Protein AF-A0A660YYW4-F1 (afdb_monomer_lite)

pLDDT: mean 94.11, std 7.35, range [49.56, 98.88]

Secondary structure (DSSP, 8-state):
--S--S----TTS-EEE---SSS--HHHHHHHHTTSSPEEEEEEEEHHHHHHHT--HHHHHHHHHHHHHHTT--S--EEEEEEE-SHHHHHHHHHTT--EEEE--GGG--GGGGGS-HHHHHHHHHHHHHHH-SSSS-HHHHHTT-EE--SSS--EE---HHHHHHHHHHHHHHHHHHHHHHHHHHHHHTTS--EEEE---S-SSPPPHHHHHHHHHHHH-

Radius of gyration: 20.19 Å; chains: 1; bounding box: 45×39×62 Å

Structure (mmCIF, N/CA/C/O backbone):
data_AF-A0A660YYW4-F1
#
_entry.id   AF-A0A660YYW4-F1
#
loop_
_atom_site.group_PDB
_atom_site.id
_atom_site.type_symbol
_atom_site.label_atom_id
_atom_site.label_alt_id
_atom_site.label_comp_id
_atom_site.label_asym_id
_atom_site.label_entity_id
_atom_site.label_seq_id
_atom_site.pdbx_PDB_ins_code
_atom_site.Cartn_x
_atom_site.Cartn_y
_atom_site.Cartn_z
_atom_site.occupancy
_atom_site.B_iso_or_equiv
_atom_site.auth_seq_id
_atom_site.auth_comp_id
_atom_site.auth_asym_id
_atom_site.auth_atom_id
_atom_site.pdbx_PDB_model_num
ATOM 1 N N . MET A 1 1 ? 11.135 -4.306 -32.399 1.00 49.56 1 MET A N 1
ATOM 2 C CA . MET A 1 1 ? 10.868 -3.221 -31.435 1.00 49.56 1 MET A CA 1
ATOM 3 C C . MET A 1 1 ? 10.093 -3.824 -30.287 1.00 49.56 1 MET A C 1
ATOM 5 O O . MET A 1 1 ? 9.059 -4.439 -30.532 1.00 49.56 1 MET A O 1
ATOM 9 N N . THR A 1 2 ? 10.636 -3.740 -29.081 1.00 53.31 2 THR A N 1
ATOM 10 C CA . THR A 1 2 ? 10.041 -4.267 -27.850 1.00 53.31 2 THR A CA 1
ATOM 11 C C . THR A 1 2 ? 8.753 -3.488 -27.573 1.00 53.31 2 THR A C 1
ATOM 13 O O . THR A 1 2 ? 8.788 -2.277 -27.402 1.00 53.31 2 THR A O 1
ATOM 16 N N . GLN A 1 3 ? 7.591 -4.149 -27.592 1.00 63.75 3 GLN A N 1
ATOM 17 C CA . GLN A 1 3 ? 6.286 -3.479 -27.422 1.00 63.75 3 GLN A CA 1
ATOM 18 C C . GLN A 1 3 ? 5.962 -3.128 -25.956 1.00 63.75 3 GLN A C 1
ATOM 20 O O . GLN A 1 3 ? 4.892 -2.602 -25.673 1.00 63.75 3 GLN A O 1
ATOM 25 N N . ASN A 1 4 ? 6.877 -3.408 -25.026 1.00 84.00 4 ASN A N 1
ATOM 26 C CA . ASN A 1 4 ? 6.599 -3.501 -23.595 1.00 84.00 4 ASN A CA 1
ATOM 27 C C . ASN A 1 4 ? 7.394 -2.485 -22.750 1.00 84.00 4 ASN A C 1
ATOM 29 O O . ASN A 1 4 ? 7.767 -2.757 -21.617 1.00 84.00 4 ASN A O 1
ATOM 33 N N . LEU A 1 5 ? 7.685 -1.309 -23.314 1.00 93.00 5 LEU A N 1
ATOM 34 C CA . LEU A 1 5 ? 8.487 -0.259 -22.663 1.00 93.00 5 LEU A CA 1
ATOM 35 C C . LEU A 1 5 ? 7.724 0.544 -21.598 1.00 93.00 5 LEU A C 1
ATOM 37 O O . LEU A 1 5 ? 8.279 1.468 -21.021 1.00 93.00 5 LEU A O 1
ATOM 41 N N . LYS A 1 6 ? 6.445 0.246 -21.358 1.00 95.81 6 LYS A N 1
ATOM 42 C CA . LYS A 1 6 ? 5.645 0.912 -20.327 1.00 95.81 6 LYS A CA 1
ATOM 43 C C . LYS A 1 6 ? 5.285 -0.093 -19.239 1.00 95.81 6 LYS A C 1
ATOM 45 O O . LYS A 1 6 ? 4.927 -1.216 -19.600 1.00 95.81 6 LYS A O 1
ATOM 50 N N . PRO A 1 7 ? 5.327 0.304 -17.958 1.00 97.56 7 PRO A N 1
ATOM 51 C CA . PRO A 1 7 ? 4.811 -0.539 -16.895 1.00 97.56 7 PRO A CA 1
ATOM 52 C C . PRO A 1 7 ? 3.296 -0.712 -17.046 1.00 97.56 7 PRO A C 1
ATOM 54 O O . PRO A 1 7 ? 2.608 0.079 -17.702 1.00 97.56 7 PRO A O 1
ATOM 57 N N . SER A 1 8 ? 2.774 -1.758 -16.423 1.00 97.19 8 SER A N 1
ATOM 58 C CA . SER A 1 8 ? 1.358 -2.106 -16.421 1.00 97.19 8 SER A CA 1
ATOM 59 C C . SER A 1 8 ? 0.947 -2.660 -15.064 1.00 97.19 8 SER A C 1
ATOM 61 O O . SER A 1 8 ? 1.763 -3.285 -14.391 1.00 97.19 8 SER A O 1
ATOM 63 N N . VAL A 1 9 ? -0.338 -2.534 -14.734 1.00 98.12 9 VAL A N 1
ATOM 64 C CA . VAL A 1 9 ? -0.946 -3.283 -13.627 1.00 98.12 9 VAL A CA 1
ATOM 65 C C . VAL A 1 9 ? -0.768 -4.790 -13.839 1.00 98.12 9 VAL A C 1
ATOM 67 O O . VAL A 1 9 ? -0.924 -5.296 -14.959 1.00 98.12 9 VAL A O 1
ATOM 70 N N . LEU A 1 10 ? -0.417 -5.519 -12.782 1.00 97.69 10 LEU A N 1
ATOM 71 C CA . LEU A 1 10 ? -0.075 -6.944 -12.861 1.00 97.69 10 LEU A CA 1
ATOM 72 C C . LEU A 1 10 ? -1.240 -7.869 -12.467 1.00 97.69 10 LEU A C 1
ATOM 74 O O . LEU A 1 10 ? -1.250 -9.053 -12.824 1.00 97.69 10 LEU A O 1
ATOM 78 N N . GLY A 1 11 ? -2.255 -7.321 -11.810 1.00 96.56 11 GLY A N 1
ATOM 79 C CA . GLY A 1 11 ? -3.384 -7.997 -11.196 1.00 96.56 11 GLY A CA 1
ATOM 80 C C . GLY A 1 11 ? -2.951 -8.919 -10.059 1.00 96.56 11 GLY A C 1
ATOM 81 O O . GLY A 1 11 ? -1.921 -8.745 -9.423 1.00 96.56 11 GLY A O 1
ATOM 82 N N . LEU A 1 12 ? -3.708 -9.997 -9.858 1.00 95.81 12 LEU A N 1
ATOM 83 C CA . LEU A 1 12 ? -3.422 -11.022 -8.842 1.00 95.81 12 LEU A CA 1
ATOM 84 C C . LEU A 1 12 ? -2.309 -12.007 -9.253 1.00 95.81 12 LEU A C 1
ATOM 86 O O . LEU A 1 12 ? -2.220 -13.120 -8.726 1.00 95.81 12 LEU A O 1
ATOM 90 N N . LYS A 1 13 ? -1.494 -11.656 -10.254 1.00 97.00 13 LYS A N 1
ATOM 91 C CA . LYS A 1 13 ? -0.354 -12.481 -10.659 1.00 97.00 13 LYS A CA 1
ATOM 92 C C . LYS A 1 13 ? 0.734 -12.364 -9.600 1.00 97.00 13 LYS A C 1
ATOM 94 O O . LYS A 1 13 ? 0.904 -11.320 -8.986 1.00 97.00 13 LYS A O 1
ATOM 99 N N . ARG A 1 14 ? 1.502 -13.437 -9.413 1.00 97.38 14 ARG A N 1
ATOM 100 C CA . ARG A 1 14 ? 2.643 -13.424 -8.492 1.00 97.38 14 ARG A CA 1
ATOM 101 C C . ARG A 1 14 ? 3.645 -12.385 -8.979 1.00 97.38 14 ARG A C 1
ATOM 103 O O . ARG A 1 14 ? 4.152 -12.513 -10.092 1.00 97.38 14 ARG A O 1
ATOM 110 N N . SER A 1 15 ? 3.918 -11.384 -8.160 1.00 97.38 15 SER A N 1
ATOM 111 C CA . SER A 1 15 ? 4.878 -10.326 -8.446 1.00 97.38 15 SER A CA 1
ATOM 112 C C . SER A 1 15 ? 5.976 -10.296 -7.386 1.00 97.38 15 SER A C 1
ATOM 114 O O . SER A 1 15 ? 5.852 -10.910 -6.323 1.00 97.38 15 SER A O 1
ATOM 116 N N . PHE A 1 16 ? 7.083 -9.634 -7.707 1.00 98.00 16 PHE A N 1
ATOM 117 C CA . PHE A 1 16 ? 8.143 -9.335 -6.753 1.00 98.00 16 PHE A CA 1
ATOM 118 C C . PHE A 1 16 ? 8.673 -7.916 -6.985 1.00 98.00 16 PHE A C 1
ATOM 120 O O . PHE A 1 16 ? 8.907 -7.517 -8.131 1.00 98.00 16 PHE A O 1
ATOM 127 N N . GLY A 1 17 ? 8.852 -7.182 -5.887 1.00 98.12 17 GLY A N 1
ATOM 128 C CA . GLY A 1 17 ? 9.398 -5.829 -5.845 1.00 98.12 17 GLY A CA 1
ATOM 129 C C . GLY A 1 17 ? 10.914 -5.792 -6.008 1.00 98.12 17 GLY A C 1
ATOM 130 O O . GLY A 1 17 ? 11.642 -6.299 -5.157 1.00 98.12 17 GLY A O 1
ATOM 131 N N . PHE A 1 18 ? 11.411 -5.204 -7.096 1.00 98.06 18 PHE A N 1
ATOM 132 C CA . PHE A 1 18 ? 12.837 -5.168 -7.440 1.00 98.06 18 PHE A CA 1
ATOM 133 C C . PHE A 1 18 ? 13.431 -3.767 -7.289 1.00 98.06 18 PHE A C 1
ATOM 135 O O . PHE A 1 18 ? 13.984 -3.206 -8.237 1.00 98.06 18 PHE A O 1
ATOM 142 N N . GLY A 1 19 ? 13.331 -3.211 -6.079 1.00 97.94 19 GLY A N 1
ATOM 143 C CA . GLY A 1 19 ? 13.858 -1.887 -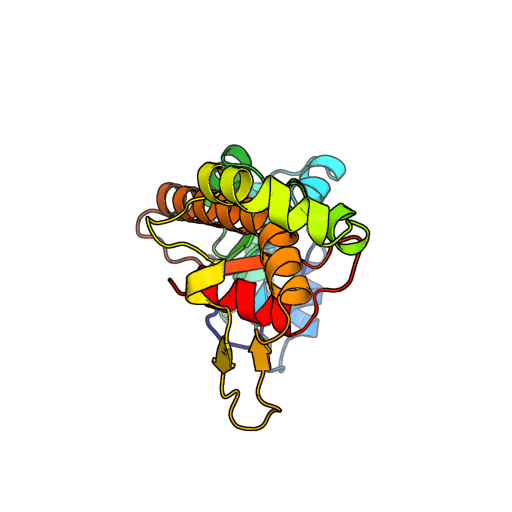5.764 1.00 97.94 19 GLY A CA 1
ATOM 144 C C . GLY A 1 19 ? 15.338 -1.725 -6.129 1.00 97.94 19 GLY A C 1
ATOM 145 O O . GLY A 1 19 ? 16.202 -2.463 -5.655 1.00 97.94 19 GLY A O 1
ATOM 146 N N . ASP A 1 20 ? 15.640 -0.730 -6.964 1.00 98.25 20 ASP A N 1
ATOM 147 C CA . ASP A 1 20 ? 16.988 -0.455 -7.465 1.00 98.25 20 ASP A CA 1
ATOM 148 C C . ASP A 1 20 ? 17.379 0.998 -7.181 1.00 98.25 20 ASP A C 1
ATOM 150 O O . ASP A 1 20 ? 17.078 1.920 -7.942 1.00 98.25 20 ASP A O 1
ATOM 154 N N . ARG A 1 21 ? 18.093 1.196 -6.068 1.00 98.31 21 ARG A N 1
ATOM 155 C CA . ARG A 1 21 ? 18.599 2.508 -5.626 1.00 98.31 21 ARG A CA 1
ATOM 156 C C . ARG A 1 21 ? 19.726 3.060 -6.502 1.00 98.31 21 ARG A C 1
ATOM 158 O O . ARG A 1 21 ? 20.082 4.225 -6.344 1.00 98.31 21 ARG A O 1
ATOM 165 N N . LEU A 1 22 ? 20.318 2.225 -7.357 1.00 97.56 22 LEU A N 1
ATOM 166 C CA . LEU A 1 22 ? 21.509 2.549 -8.143 1.00 97.56 22 LEU A CA 1
ATOM 167 C C . LEU A 1 22 ? 21.189 2.756 -9.628 1.00 97.56 22 LEU A C 1
ATOM 169 O O . LEU A 1 22 ? 21.941 3.442 -10.312 1.00 97.56 22 LEU A O 1
ATOM 173 N N . GLY A 1 23 ? 20.094 2.170 -10.120 1.00 97.38 23 GLY A N 1
ATOM 174 C CA . GLY A 1 23 ? 19.726 2.158 -11.537 1.00 97.38 23 GLY A CA 1
ATOM 175 C C . GLY A 1 23 ? 20.585 1.214 -12.386 1.00 97.38 23 GLY A C 1
ATOM 176 O O . GLY A 1 23 ? 20.702 1.417 -13.589 1.00 97.38 23 GLY A O 1
ATOM 177 N N . LEU A 1 24 ? 21.228 0.218 -11.765 1.00 97.62 24 LEU A N 1
ATOM 178 C CA . LEU A 1 24 ? 22.185 -0.694 -12.411 1.00 97.62 24 LEU A CA 1
ATOM 179 C C . LEU A 1 24 ? 21.852 -2.180 -12.203 1.00 97.62 24 LEU A C 1
ATOM 181 O O . LEU A 1 24 ? 22.474 -3.040 -12.824 1.00 97.62 24 LEU A O 1
ATOM 185 N N . ALA A 1 25 ? 20.910 -2.503 -11.316 1.00 98.25 25 ALA A N 1
ATOM 186 C CA . ALA A 1 25 ? 20.630 -3.870 -10.883 1.00 98.25 25 ALA A CA 1
ATOM 187 C C . ALA A 1 25 ? 19.542 -4.559 -11.721 1.00 98.25 25 ALA A C 1
ATOM 189 O O . ALA A 1 25 ? 19.483 -5.787 -11.758 1.00 98.25 25 ALA A O 1
ATOM 190 N N . THR A 1 26 ? 18.710 -3.787 -12.428 1.00 98.12 26 THR A N 1
ATOM 191 C CA . THR A 1 26 ? 17.497 -4.293 -13.097 1.00 98.12 26 THR A CA 1
ATOM 192 C C . THR A 1 26 ? 17.751 -5.440 -14.089 1.00 98.12 26 THR A C 1
ATOM 194 O O . THR A 1 26 ? 16.958 -6.378 -14.141 1.00 98.12 26 THR A O 1
ATOM 197 N N . LEU A 1 27 ? 18.875 -5.452 -14.815 1.00 97.94 27 LEU A N 1
ATOM 198 C CA . LEU A 1 27 ? 19.225 -6.585 -15.689 1.00 97.94 27 LEU A CA 1
ATOM 199 C C . LEU A 1 27 ? 19.426 -7.889 -14.899 1.00 97.94 27 LEU A C 1
ATOM 201 O O . LEU A 1 27 ? 18.903 -8.932 -15.280 1.00 97.94 27 LEU A O 1
ATOM 205 N N . GLY A 1 28 ? 20.117 -7.821 -13.759 1.00 98.25 28 GLY A N 1
ATOM 206 C CA . GLY A 1 28 ? 20.276 -8.972 -12.870 1.00 98.25 28 GLY A CA 1
ATOM 207 C C . GLY A 1 28 ? 18.960 -9.386 -12.205 1.00 98.25 28 GLY A C 1
ATOM 208 O O . GLY A 1 28 ? 18.722 -10.573 -11.999 1.00 98.25 28 GLY A O 1
ATOM 209 N N . HIS A 1 29 ? 18.073 -8.427 -11.915 1.00 98.38 29 HIS A N 1
ATOM 210 C CA . HIS A 1 29 ? 16.721 -8.713 -11.427 1.00 98.38 29 HIS A CA 1
ATOM 211 C C . HIS A 1 29 ? 15.902 -9.516 -12.451 1.00 98.38 29 HIS A C 1
ATOM 213 O O . HIS A 1 29 ? 15.243 -10.487 -12.082 1.00 98.38 29 HIS A O 1
ATOM 219 N N . MET A 1 30 ? 15.986 -9.162 -13.738 1.00 97.50 30 MET A N 1
ATOM 220 C CA . MET A 1 30 ? 15.347 -9.911 -14.828 1.00 97.50 30 MET A CA 1
ATOM 221 C C . MET A 1 30 ? 15.906 -11.329 -14.952 1.00 97.50 30 MET A C 1
ATOM 223 O O . MET A 1 30 ? 15.130 -12.282 -15.047 1.00 97.50 30 MET A O 1
ATOM 227 N N . ASP A 1 31 ? 17.231 -11.482 -14.888 1.00 97.38 31 ASP A N 1
ATOM 228 C CA . ASP A 1 31 ? 17.876 -12.798 -14.912 1.00 97.38 31 ASP A CA 1
ATOM 229 C C . ASP A 1 31 ? 17.400 -13.679 -13.746 1.00 97.38 31 ASP A C 1
ATOM 231 O O . ASP A 1 31 ? 17.141 -14.868 -13.936 1.00 97.38 31 ASP A O 1
ATOM 235 N N . ALA A 1 32 ? 17.221 -13.098 -12.555 1.00 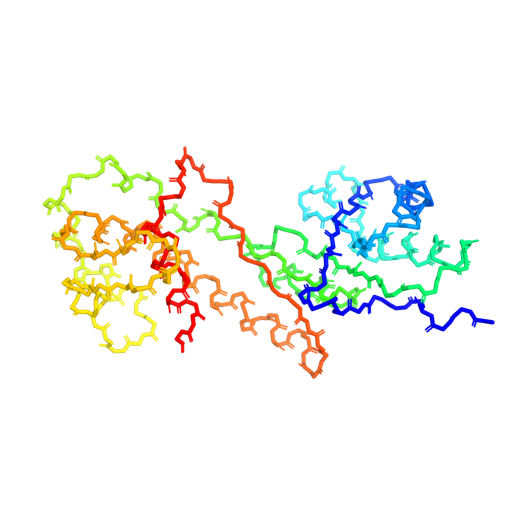97.44 32 ALA A N 1
ATOM 236 C CA . ALA A 1 32 ? 16.792 -13.821 -11.361 1.00 97.44 32 ALA A CA 1
ATOM 237 C C . ALA A 1 32 ? 15.367 -14.391 -11.460 1.00 97.44 32 ALA A C 1
ATOM 239 O O . ALA A 1 32 ? 15.094 -15.448 -10.887 1.00 97.44 32 ALA A O 1
ATOM 240 N N . ILE A 1 33 ? 14.459 -13.717 -12.173 1.00 96.75 33 ILE A N 1
ATOM 241 C CA . ILE A 1 33 ? 13.067 -14.176 -12.326 1.00 96.75 33 ILE A CA 1
ATOM 242 C C . ILE A 1 33 ? 12.794 -14.900 -13.640 1.00 96.75 33 ILE A C 1
ATOM 244 O O . ILE A 1 33 ? 11.712 -15.475 -13.803 1.00 96.75 33 ILE A O 1
ATOM 248 N N . SER A 1 34 ? 13.746 -14.897 -14.571 1.00 94.44 34 SER A N 1
ATOM 249 C CA . SER A 1 34 ? 13.602 -15.566 -15.860 1.00 94.44 34 SER A CA 1
ATOM 250 C C . SER A 1 34 ? 13.316 -17.062 -15.675 1.00 94.44 34 SER A C 1
ATOM 252 O O . SER A 1 34 ? 14.007 -17.771 -14.946 1.00 94.44 34 SER A O 1
ATOM 254 N N . GLY A 1 35 ? 12.249 -17.551 -16.311 1.00 94.38 35 GLY A N 1
ATOM 255 C CA . GLY A 1 35 ? 11.796 -18.943 -16.181 1.00 94.38 35 GLY A CA 1
ATOM 256 C C . GLY A 1 35 ? 10.996 -19.262 -14.909 1.00 94.38 35 GLY A C 1
ATOM 257 O O . GLY A 1 35 ? 10.594 -20.410 -14.723 1.00 94.38 35 GLY A O 1
ATOM 258 N N . THR A 1 36 ? 10.721 -18.276 -14.052 1.00 96.31 36 THR A N 1
ATOM 259 C CA . THR A 1 36 ? 9.845 -18.418 -12.876 1.00 96.31 36 THR A CA 1
ATOM 260 C C . THR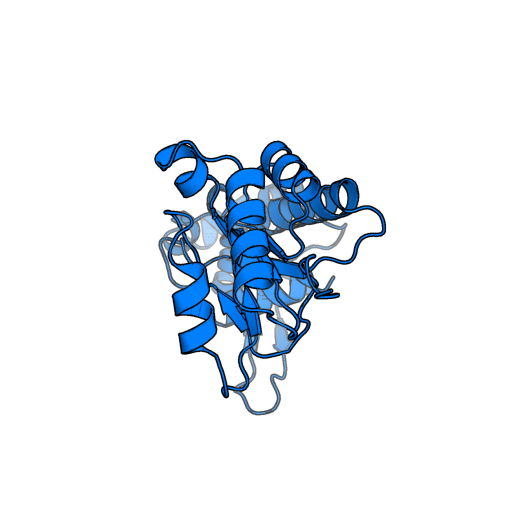 A 1 36 ? 8.422 -17.910 -13.182 1.00 96.31 36 THR A C 1
ATOM 262 O O . THR A 1 36 ? 8.215 -17.241 -14.194 1.00 96.31 36 THR A O 1
ATOM 265 N N . PRO A 1 37 ? 7.409 -18.196 -12.337 1.00 96.06 37 PRO A N 1
ATOM 266 C CA . PRO A 1 37 ? 6.063 -17.646 -12.522 1.00 96.06 37 PRO A CA 1
ATOM 267 C C . PRO A 1 37 ? 5.903 -16.200 -12.014 1.00 96.06 37 PRO A C 1
ATOM 269 O O . PRO A 1 37 ? 4.777 -15.703 -12.003 1.00 96.06 37 PRO A O 1
ATOM 272 N N . TYR A 1 38 ? 6.973 -15.558 -11.532 1.00 97.56 38 TYR A N 1
ATOM 273 C CA . TYR A 1 38 ? 6.915 -14.207 -10.975 1.00 97.56 38 TYR A CA 1
ATOM 274 C C . TYR A 1 38 ? 7.054 -13.142 -12.065 1.00 97.56 38 TYR A C 1
ATOM 276 O O . TYR A 1 38 ? 7.883 -13.259 -12.965 1.00 97.56 38 TYR A O 1
ATOM 284 N N . LEU A 1 39 ? 6.258 -12.081 -11.950 1.00 97.88 39 LEU A N 1
ATOM 285 C CA . LEU A 1 39 ? 6.423 -10.844 -12.707 1.00 97.88 39 LEU A CA 1
ATOM 286 C C . LEU A 1 39 ? 7.229 -9.829 -11.891 1.00 97.88 39 LEU A C 1
ATOM 288 O O . LEU A 1 39 ? 7.122 -9.774 -10.667 1.00 97.88 39 LEU A O 1
ATOM 292 N N . GLY A 1 40 ? 8.044 -9.027 -12.569 1.00 97.94 40 GLY A N 1
ATOM 293 C CA . GLY A 1 40 ? 8.883 -8.028 -11.915 1.00 97.94 40 GLY A CA 1
ATOM 294 C C . GLY A 1 40 ? 8.181 -6.684 -11.774 1.00 97.94 40 GLY A C 1
ATOM 295 O O . GLY A 1 40 ? 7.626 -6.168 -12.744 1.00 97.94 40 GLY A O 1
ATOM 296 N N . ILE A 1 41 ? 8.258 -6.088 -10.589 1.00 98.62 41 ILE A N 1
ATOM 297 C CA . ILE A 1 41 ? 8.043 -4.655 -10.389 1.00 98.62 41 ILE A CA 1
ATOM 298 C C . ILE A 1 41 ? 9.432 -4.011 -10.415 1.00 98.62 41 ILE A C 1
ATOM 300 O O . ILE A 1 41 ? 10.143 -4.001 -9.414 1.00 98.62 41 ILE A O 1
ATOM 304 N N . PHE A 1 42 ? 9.870 -3.583 -11.601 1.00 98.56 42 PHE A N 1
ATOM 305 C CA . PHE A 1 42 ? 11.266 -3.190 -11.842 1.00 98.56 42 PHE A CA 1
ATOM 306 C C . PHE A 1 42 ? 11.559 -1.721 -11.537 1.00 98.56 42 PHE A C 1
ATOM 308 O O . PHE A 1 42 ? 12.704 -1.374 -11.264 1.00 98.56 42 PHE A O 1
ATOM 315 N N . ALA A 1 43 ? 10.543 -0.858 -11.565 1.00 98.62 43 ALA A N 1
ATOM 316 C CA . ALA A 1 43 ? 10.668 0.515 -11.095 1.00 98.62 43 ALA A CA 1
ATOM 317 C C . ALA A 1 43 ? 10.025 0.622 -9.711 1.00 98.62 43 ALA A C 1
ATOM 319 O O . ALA A 1 43 ? 8.816 0.787 -9.609 1.00 98.62 43 ALA A O 1
ATOM 320 N N . GLN A 1 44 ? 10.824 0.522 -8.653 1.00 98.75 44 GLN A N 1
ATOM 321 C CA . GLN A 1 44 ? 10.345 0.668 -7.280 1.00 98.75 44 GLN A CA 1
ATOM 322 C C . GLN A 1 44 ? 11.353 1.464 -6.457 1.00 98.75 44 GLN A C 1
ATOM 324 O O . GLN A 1 44 ? 12.529 1.104 -6.397 1.00 98.75 44 GLN A O 1
ATOM 329 N N . GLN A 1 45 ? 10.890 2.546 -5.835 1.00 98.56 45 GLN A N 1
ATOM 330 C CA . GLN A 1 45 ? 11.593 3.250 -4.763 1.00 98.56 45 GLN A CA 1
ATOM 331 C C . GLN A 1 45 ? 10.585 4.035 -3.926 1.00 98.56 45 GLN A C 1
ATOM 333 O O . GLN A 1 45 ? 9.667 4.647 -4.472 1.00 98.56 45 GLN A O 1
ATOM 338 N N . SER A 1 46 ? 10.838 4.101 -2.624 1.00 98.19 46 SER A N 1
ATOM 339 C CA . SER A 1 46 ? 10.123 4.975 -1.701 1.00 98.19 46 SER A CA 1
ATOM 340 C C . SER A 1 46 ? 10.579 6.429 -1.808 1.00 98.19 46 SER A C 1
ATOM 342 O O . SER A 1 46 ? 11.716 6.727 -2.201 1.00 98.19 46 SER A O 1
ATOM 344 N N . ILE A 1 47 ? 9.736 7.360 -1.352 1.00 97.50 47 ILE A N 1
ATOM 345 C CA . ILE A 1 47 ? 10.076 8.794 -1.274 1.00 97.50 47 ILE A CA 1
ATOM 346 C C . ILE A 1 47 ? 11.341 9.028 -0.436 1.00 97.50 47 ILE A C 1
ATOM 348 O O . ILE A 1 47 ? 12.216 9.824 -0.797 1.00 97.50 47 ILE A O 1
ATOM 352 N N . ARG A 1 48 ? 11.503 8.272 0.655 1.00 96.94 48 ARG A N 1
ATOM 353 C CA . ARG A 1 48 ? 12.701 8.311 1.503 1.00 96.94 48 ARG A CA 1
ATOM 354 C C . ARG A 1 48 ? 13.966 7.931 0.733 1.00 96.94 48 ARG A C 1
ATOM 356 O O . ARG A 1 48 ? 15.013 8.554 0.926 1.00 96.94 48 ARG A O 1
ATOM 363 N N . GLU A 1 49 ? 13.904 6.912 -0.118 1.00 98.25 49 GLU A N 1
ATOM 364 C CA . GLU A 1 49 ? 15.052 6.478 -0.917 1.00 98.25 49 GLU A CA 1
ATOM 365 C C . GLU A 1 49 ? 15.368 7.452 -2.050 1.00 98.25 49 GLU A C 1
ATOM 367 O O . GLU A 1 49 ? 16.547 7.744 -2.262 1.00 98.25 49 GLU A O 1
ATOM 372 N N . LEU A 1 50 ? 14.354 8.001 -2.725 1.00 98.31 50 LEU A N 1
ATOM 373 C CA . LEU A 1 50 ? 14.533 9.057 -3.728 1.00 98.31 50 LEU A CA 1
ATOM 374 C C . LEU A 1 50 ? 15.292 10.249 -3.133 1.00 98.31 50 LEU A C 1
ATOM 376 O O . LEU A 1 50 ? 16.310 10.676 -3.679 1.00 98.31 50 LEU A O 1
ATOM 380 N N . ASN A 1 51 ? 14.879 10.708 -1.949 1.00 97.69 51 ASN A N 1
ATOM 381 C CA . ASN A 1 51 ? 15.533 11.814 -1.249 1.00 97.69 51 ASN A CA 1
ATOM 382 C C . ASN A 1 51 ? 16.985 11.486 -0.858 1.00 97.69 51 ASN A C 1
ATOM 384 O O . ASN A 1 51 ? 17.881 12.304 -1.052 1.00 97.69 51 ASN A O 1
ATOM 388 N N . ARG A 1 52 ? 17.251 10.278 -0.341 1.00 98.06 52 ARG A N 1
ATOM 389 C CA . ARG A 1 52 ? 18.607 9.857 0.072 1.00 98.06 52 ARG A CA 1
ATOM 390 C C . ARG A 1 52 ? 19.565 9.640 -1.095 1.00 98.06 52 ARG A C 1
ATOM 392 O O . ARG A 1 52 ? 20.768 9.813 -0.931 1.00 98.06 52 ARG A O 1
ATOM 399 N N . THR A 1 53 ? 19.039 9.225 -2.242 1.00 97.88 53 THR A N 1
ATOM 400 C CA . THR A 1 53 ? 19.823 8.982 -3.461 1.00 97.88 53 THR A CA 1
ATOM 401 C C . THR A 1 53 ? 19.887 10.206 -4.372 1.00 97.88 53 THR A C 1
ATOM 403 O O . THR A 1 53 ? 20.609 10.178 -5.364 1.00 97.88 53 THR A O 1
ATOM 406 N N . ASN A 1 54 ? 19.172 11.285 -4.025 1.00 97.50 54 ASN A N 1
ATOM 407 C CA . ASN A 1 54 ? 18.992 12.475 -4.856 1.00 97.50 54 ASN A CA 1
ATOM 408 C C . ASN A 1 54 ? 18.504 12.129 -6.276 1.00 97.50 54 ASN A C 1
ATOM 410 O O . ASN A 1 54 ? 18.955 12.709 -7.264 1.00 97.50 54 ASN A O 1
ATOM 414 N N . ARG A 1 55 ? 17.595 11.155 -6.363 1.00 98.00 55 ARG A N 1
ATOM 415 C CA . ARG A 1 55 ? 16.955 10.719 -7.604 1.00 98.00 55 ARG A CA 1
ATOM 416 C C . ARG A 1 55 ? 15.536 11.252 -7.690 1.00 98.00 55 ARG A C 1
ATOM 418 O O . ARG A 1 55 ? 14.878 11.525 -6.685 1.00 98.00 55 ARG A O 1
ATOM 425 N N . GLN A 1 56 ? 15.059 11.377 -8.915 1.00 98.31 56 GLN A N 1
ATOM 426 C CA . GLN A 1 56 ? 13.675 11.664 -9.244 1.00 98.31 56 GLN A CA 1
ATOM 427 C C . GLN A 1 56 ? 12.944 10.371 -9.629 1.00 98.31 56 GLN A C 1
ATOM 429 O O . GLN A 1 56 ? 13.579 9.440 -10.125 1.00 98.31 56 GLN A O 1
ATOM 434 N N . PRO A 1 57 ? 11.609 10.309 -9.484 1.00 98.56 57 PRO A N 1
ATOM 435 C CA . PRO A 1 57 ? 10.820 9.155 -9.925 1.00 98.56 57 PRO A CA 1
ATOM 436 C C . PRO A 1 57 ? 11.079 8.773 -11.390 1.00 98.56 57 PRO A C 1
ATOM 438 O O . PRO A 1 57 ? 11.209 7.597 -11.724 1.00 98.56 57 PRO A O 1
ATOM 441 N N . GLY A 1 58 ? 11.249 9.775 -12.261 1.00 98.44 58 GLY A N 1
ATOM 442 C CA . GLY A 1 58 ? 11.614 9.566 -13.663 1.00 98.44 58 GLY A CA 1
ATOM 443 C C . GLY A 1 58 ? 12.967 8.872 -13.853 1.00 98.44 58 GLY A C 1
ATOM 444 O O . GLY A 1 58 ? 13.102 8.071 -14.770 1.00 98.44 58 GLY A O 1
ATOM 445 N N . ASP A 1 59 ? 13.947 9.092 -12.970 1.00 98.50 59 ASP A N 1
ATOM 446 C CA . ASP A 1 59 ? 15.248 8.410 -13.042 1.00 98.50 59 ASP A CA 1
ATOM 447 C C . ASP A 1 59 ? 15.120 6.912 -12.741 1.00 98.50 59 ASP A C 1
ATOM 449 O O . ASP A 1 59 ? 15.897 6.102 -13.245 1.00 98.50 59 ASP A O 1
ATOM 453 N N . VAL A 1 60 ? 14.166 6.534 -11.886 1.00 98.69 60 VAL A N 1
ATOM 454 C CA . VAL A 1 60 ? 13.862 5.131 -11.564 1.00 98.69 60 VAL A CA 1
ATOM 455 C C . VAL A 1 60 ? 13.141 4.469 -12.724 1.00 98.69 60 VAL A C 1
ATOM 457 O O . VAL A 1 60 ? 13.547 3.395 -13.163 1.00 98.69 60 VAL A O 1
ATOM 460 N N . MET A 1 61 ? 12.121 5.144 -13.258 1.00 98.69 61 MET A N 1
ATOM 461 C CA . MET A 1 61 ? 11.374 4.675 -14.419 1.00 98.69 61 MET A CA 1
ATOM 462 C C . MET A 1 61 ? 12.293 4.471 -15.627 1.00 98.69 61 MET A C 1
ATOM 464 O O . MET A 1 61 ? 12.290 3.398 -16.221 1.00 98.69 61 MET A O 1
ATOM 468 N N . ASN A 1 62 ? 13.123 5.465 -15.956 1.00 98.44 62 ASN A N 1
ATOM 469 C CA . ASN A 1 62 ? 14.029 5.397 -17.102 1.00 98.44 62 ASN A CA 1
ATOM 470 C C . ASN A 1 62 ? 15.031 4.246 -16.961 1.00 98.44 62 ASN A C 1
ATOM 472 O O . ASN A 1 62 ? 15.191 3.479 -17.901 1.00 98.44 62 ASN A O 1
ATOM 476 N N . ALA A 1 63 ? 15.629 4.054 -15.779 1.00 98.38 63 ALA A N 1
ATOM 477 C CA . ALA A 1 63 ? 16.546 2.936 -15.552 1.00 98.38 63 ALA A CA 1
ATOM 478 C C . ALA A 1 63 ? 15.874 1.565 -15.772 1.00 98.38 63 ALA A C 1
ATOM 480 O O . ALA A 1 63 ? 16.482 0.659 -16.346 1.00 98.38 63 ALA A O 1
ATOM 481 N N . ALA A 1 64 ? 14.612 1.412 -15.357 1.00 98.31 64 ALA A N 1
ATOM 482 C CA . ALA A 1 64 ? 13.851 0.191 -15.605 1.00 98.31 64 ALA A CA 1
ATOM 483 C C . ALA A 1 64 ? 13.527 0.006 -17.098 1.00 98.31 64 ALA A C 1
ATOM 485 O O . ALA A 1 64 ? 13.703 -1.090 -17.629 1.00 98.31 64 ALA A O 1
ATOM 486 N N . VAL A 1 65 ? 13.102 1.069 -17.789 1.00 98.12 65 VAL A N 1
ATOM 487 C CA . VAL A 1 65 ? 12.804 1.044 -19.232 1.00 98.12 65 VAL A CA 1
ATOM 488 C C . VAL A 1 65 ? 14.050 0.712 -20.054 1.00 98.12 65 VAL A C 1
ATOM 490 O O . VAL A 1 65 ? 13.981 -0.161 -20.921 1.00 98.12 65 VAL A O 1
ATOM 493 N N . ASP A 1 66 ? 15.188 1.335 -19.747 1.00 97.69 66 ASP A N 1
ATOM 494 C CA . ASP A 1 66 ? 16.469 1.077 -20.411 1.00 97.69 66 ASP A CA 1
ATOM 495 C C . ASP A 1 66 ? 16.881 -0.394 -20.247 1.00 97.69 66 ASP A C 1
ATOM 497 O O . ASP A 1 66 ? 17.316 -1.041 -21.202 1.00 97.69 66 ASP A O 1
ATOM 501 N N . ALA A 1 67 ? 16.687 -0.968 -19.055 1.00 97.50 67 ALA A N 1
ATOM 502 C CA . ALA A 1 67 ? 16.956 -2.381 -18.807 1.00 97.50 67 ALA A CA 1
ATOM 503 C C . ALA A 1 67 ? 15.976 -3.310 -19.549 1.00 97.50 67 ALA A C 1
ATOM 505 O O . ALA A 1 67 ? 16.406 -4.315 -20.120 1.00 97.50 67 ALA A O 1
ATOM 506 N N . VAL A 1 68 ? 14.680 -2.971 -19.591 1.00 97.12 68 VAL A N 1
ATOM 507 C CA . VAL A 1 68 ? 13.657 -3.711 -20.356 1.00 97.12 68 VAL A CA 1
ATOM 508 C C . VAL A 1 68 ? 14.017 -3.730 -21.839 1.00 97.12 68 VAL A C 1
ATOM 510 O O . VAL A 1 68 ? 13.921 -4.776 -22.487 1.00 97.12 68 VAL A O 1
ATOM 513 N N . GLU A 1 69 ? 14.457 -2.596 -22.385 1.00 96.62 69 GLU A N 1
ATOM 514 C CA . GLU A 1 69 ? 14.897 -2.502 -23.772 1.00 96.62 69 GLU A CA 1
ATOM 515 C C . GLU A 1 69 ? 16.171 -3.322 -24.012 1.00 96.62 69 GLU A C 1
ATOM 517 O O . GLU A 1 69 ? 16.192 -4.168 -24.912 1.00 96.62 69 GLU A O 1
ATOM 522 N N . ALA A 1 70 ? 17.196 -3.143 -23.175 1.00 95.81 70 ALA A N 1
ATOM 523 C CA . ALA A 1 70 ? 18.481 -3.827 -23.301 1.00 95.81 70 ALA A CA 1
ATOM 524 C C . ALA A 1 70 ? 18.366 -5.356 -23.182 1.00 95.81 70 ALA A C 1
ATOM 526 O O . ALA A 1 70 ? 19.053 -6.083 -23.901 1.00 95.81 70 ALA A O 1
ATOM 527 N N . ASN A 1 71 ? 17.477 -5.858 -22.320 1.00 94.94 71 ASN A N 1
ATOM 528 C CA . ASN A 1 71 ? 17.214 -7.292 -22.171 1.00 94.94 71 ASN A CA 1
ATOM 529 C C . ASN A 1 71 ? 16.221 -7.834 -23.218 1.00 94.94 71 ASN A C 1
ATOM 531 O O . ASN A 1 71 ? 15.999 -9.040 -23.291 1.00 94.94 71 ASN A O 1
ATOM 535 N N . SER A 1 72 ? 15.619 -6.969 -24.049 1.00 94.31 72 SER A N 1
ATOM 536 C CA . SER A 1 72 ? 14.495 -7.331 -24.927 1.00 94.31 72 SER A CA 1
ATOM 537 C C . SER A 1 72 ? 13.350 -8.005 -24.157 1.00 94.31 72 SER A C 1
ATOM 539 O O . SER A 1 72 ? 12.739 -8.967 -24.630 1.00 94.31 72 SER A O 1
ATOM 541 N N . TRP A 1 73 ? 13.062 -7.505 -22.953 1.00 94.62 73 TRP A N 1
ATOM 542 C CA . TRP A 1 73 ? 12.092 -8.100 -22.043 1.00 94.62 73 TRP A CA 1
ATOM 543 C C . TRP A 1 73 ? 10.661 -7.971 -22.587 1.00 94.62 73 TRP A C 1
ATOM 545 O O . TRP A 1 73 ? 10.188 -6.888 -22.938 1.00 94.62 73 TRP A O 1
ATOM 555 N N . THR A 1 74 ? 9.946 -9.096 -22.660 1.00 93.44 74 THR A N 1
ATOM 556 C CA . THR A 1 74 ? 8.621 -9.180 -23.308 1.00 93.44 74 THR A CA 1
ATOM 557 C C . THR A 1 74 ? 7.461 -9.432 -22.347 1.00 93.44 74 THR A C 1
ATOM 559 O O . THR A 1 74 ? 6.310 -9.300 -22.757 1.00 93.44 74 THR A O 1
ATOM 562 N N . GLN A 1 75 ? 7.733 -9.794 -21.088 1.00 94.62 75 GLN A N 1
ATOM 563 C CA . GLN A 1 75 ? 6.689 -10.088 -20.099 1.00 94.62 75 GLN A CA 1
ATOM 564 C C . GLN A 1 75 ? 6.190 -8.807 -19.418 1.00 94.62 75 GLN A C 1
ATOM 566 O O . GLN A 1 75 ? 6.999 -7.906 -19.198 1.00 94.62 75 GLN A O 1
ATOM 571 N N . PRO A 1 76 ? 4.910 -8.711 -19.017 1.00 96.19 76 PRO A N 1
ATOM 572 C CA . PRO A 1 76 ? 4.418 -7.557 -18.262 1.00 96.19 76 PRO A CA 1
ATOM 573 C C . PRO A 1 76 ? 5.289 -7.261 -17.034 1.00 96.19 76 PRO A C 1
ATOM 575 O O . PRO A 1 76 ? 5.775 -8.187 -16.380 1.00 96.19 76 PRO A O 1
ATOM 578 N N . TRP A 1 77 ? 5.478 -5.981 -16.729 1.00 98.00 77 TRP A N 1
ATOM 579 C CA . TRP A 1 77 ? 6.250 -5.517 -15.578 1.00 98.00 77 TRP A CA 1
ATOM 580 C C . TRP A 1 77 ? 5.563 -4.315 -14.928 1.00 98.00 77 TRP A C 1
ATOM 582 O O . TRP A 1 77 ? 4.783 -3.617 -15.578 1.00 98.00 77 TRP A O 1
ATOM 592 N N . GLY A 1 78 ? 5.810 -4.125 -13.636 1.00 98.31 78 GLY A N 1
ATOM 593 C CA . GLY A 1 78 ? 5.160 -3.106 -12.815 1.00 98.31 78 GLY A CA 1
ATOM 594 C C . GLY A 1 78 ? 6.098 -1.977 -12.398 1.00 98.31 78 GLY A C 1
ATOM 595 O O . GLY A 1 78 ? 7.326 -2.104 -12.450 1.00 98.31 78 GLY A O 1
ATOM 596 N N . ALA A 1 79 ? 5.491 -0.887 -11.940 1.00 98.75 79 ALA A N 1
ATOM 597 C CA . ALA A 1 79 ? 6.184 0.238 -11.328 1.00 98.75 79 ALA A CA 1
ATOM 598 C C . ALA A 1 79 ? 5.447 0.669 -10.057 1.00 98.75 79 ALA A C 1
ATOM 600 O O . ALA A 1 79 ? 4.311 1.142 -10.162 1.00 98.75 79 ALA A O 1
ATOM 601 N N . ASP A 1 80 ? 6.103 0.507 -8.909 1.00 98.88 80 ASP A N 1
ATOM 602 C CA . ASP A 1 80 ? 5.564 0.733 -7.567 1.00 98.88 80 ASP A CA 1
ATOM 603 C C . ASP A 1 80 ? 6.104 2.013 -6.927 1.00 98.88 80 ASP A C 1
ATOM 605 O O . ASP A 1 80 ? 7.310 2.203 -6.728 1.00 98.88 80 ASP A O 1
ATOM 609 N N . ALA A 1 81 ? 5.167 2.916 -6.661 1.00 98.56 81 ALA A N 1
ATOM 610 C CA . ALA A 1 81 ? 5.381 4.129 -5.919 1.00 98.56 81 ALA A CA 1
ATOM 611 C C . ALA A 1 81 ? 5.268 3.802 -4.432 1.00 98.56 81 ALA A C 1
ATOM 613 O O . ALA A 1 81 ? 4.176 3.799 -3.866 1.00 98.56 81 ALA A O 1
ATOM 614 N N . ASP A 1 82 ? 6.420 3.493 -3.850 1.00 98.06 82 ASP A N 1
ATOM 615 C CA . ASP A 1 82 ? 6.517 2.833 -2.556 1.00 98.06 82 ASP A CA 1
ATOM 616 C C . ASP A 1 82 ? 6.401 3.834 -1.380 1.00 98.06 82 ASP A C 1
ATOM 618 O O . ASP A 1 82 ? 6.864 4.978 -1.478 1.00 98.06 82 ASP A O 1
ATOM 622 N N . HIS A 1 83 ? 5.793 3.412 -0.267 1.00 96.38 83 HIS A N 1
ATOM 623 C CA . HIS A 1 83 ? 5.571 4.200 0.960 1.00 96.38 83 HIS A CA 1
ATOM 624 C C . HIS A 1 83 ? 5.115 5.662 0.738 1.00 96.38 83 HIS A C 1
ATOM 626 O O . HIS A 1 83 ? 5.774 6.622 1.156 1.00 96.38 83 HIS A O 1
ATOM 632 N N . LEU A 1 84 ? 3.984 5.863 0.060 1.00 97.81 84 LEU A N 1
ATOM 633 C CA . LEU A 1 84 ? 3.402 7.188 -0.158 1.00 97.81 84 LEU A CA 1
ATOM 634 C C . LEU A 1 84 ? 2.582 7.658 1.037 1.00 97.81 84 LEU A C 1
ATOM 636 O O . LEU A 1 84 ? 1.673 6.966 1.488 1.00 97.81 84 LEU A O 1
ATOM 640 N N . GLN A 1 85 ? 2.831 8.899 1.455 1.00 96.38 85 GLN A N 1
ATOM 641 C CA . GLN A 1 85 ? 2.145 9.524 2.590 1.00 96.38 85 GLN A CA 1
ATOM 642 C C . GLN A 1 85 ? 1.423 10.832 2.222 1.00 96.38 85 GLN A C 1
ATOM 644 O O . GLN A 1 85 ? 0.507 11.247 2.933 1.00 96.38 85 GLN A O 1
ATOM 649 N N . THR A 1 86 ? 1.811 11.497 1.126 1.00 98.19 86 THR A N 1
ATOM 650 C CA . THR A 1 86 ? 1.345 12.854 0.786 1.00 98.19 86 THR A CA 1
ATOM 651 C C . THR A 1 86 ? 0.670 12.926 -0.582 1.00 98.19 86 THR A C 1
ATOM 653 O O . THR A 1 86 ? 0.947 12.129 -1.482 1.00 98.19 86 THR A O 1
ATOM 656 N N . ARG A 1 87 ? -0.194 13.933 -0.765 1.00 98.50 87 ARG A N 1
ATOM 657 C CA . ARG A 1 87 ? -0.813 14.231 -2.063 1.00 98.50 87 ARG A CA 1
ATOM 658 C C . ARG A 1 87 ? 0.253 14.586 -3.093 1.00 98.50 87 ARG A C 1
ATOM 660 O O . ARG A 1 87 ? 0.210 14.105 -4.216 1.00 98.50 87 ARG A O 1
ATOM 667 N N . GLU A 1 88 ? 1.208 15.425 -2.725 1.00 98.56 88 GLU A N 1
ATOM 668 C CA . GLU A 1 88 ? 2.253 15.915 -3.620 1.00 98.56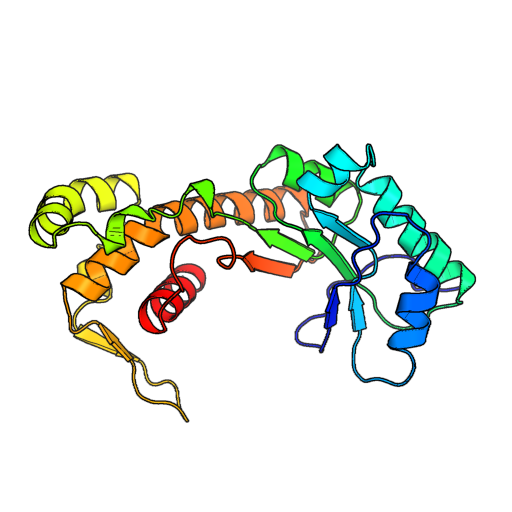 88 GLU A CA 1
ATOM 669 C C . GLU A 1 88 ? 3.069 14.758 -4.207 1.00 98.56 88 GLU A C 1
ATOM 671 O O . GLU A 1 88 ? 3.290 14.713 -5.420 1.00 98.56 88 GLU A O 1
ATOM 676 N N . ASP A 1 89 ? 3.447 13.789 -3.371 1.00 98.50 89 ASP A N 1
ATOM 677 C CA . ASP A 1 89 ? 4.191 12.614 -3.813 1.00 98.50 89 ASP A CA 1
ATOM 678 C C . ASP A 1 89 ? 3.346 11.692 -4.701 1.00 98.50 89 ASP A C 1
ATOM 680 O O . ASP A 1 89 ? 3.851 11.217 -5.718 1.00 98.50 89 ASP A O 1
ATOM 684 N N . VAL A 1 90 ? 2.050 11.507 -4.409 1.00 98.75 90 VAL A N 1
ATOM 685 C CA . VAL A 1 90 ? 1.130 10.764 -5.295 1.00 98.75 90 VAL A CA 1
ATOM 686 C C . VAL A 1 90 ? 1.147 11.341 -6.709 1.00 98.75 90 VAL A C 1
ATOM 688 O O . VAL A 1 90 ? 1.353 10.605 -7.675 1.00 98.75 90 VAL A O 1
ATOM 691 N N . PHE A 1 91 ? 0.971 12.657 -6.848 1.00 98.75 91 PHE A N 1
ATOM 692 C CA . PHE A 1 91 ? 0.948 13.309 -8.160 1.00 98.75 91 PHE A CA 1
ATOM 693 C C . PHE A 1 91 ? 2.298 13.214 -8.867 1.00 98.75 91 PHE A C 1
ATOM 695 O O . PHE A 1 91 ? 2.348 12.883 -10.051 1.00 98.75 91 PHE A O 1
ATOM 702 N N . ARG A 1 92 ? 3.389 13.441 -8.133 1.00 98.50 92 ARG A N 1
ATOM 703 C CA . ARG A 1 92 ? 4.756 13.360 -8.657 1.00 98.50 92 ARG A CA 1
ATOM 704 C C . ARG A 1 92 ? 5.085 11.960 -9.191 1.00 98.50 92 ARG A C 1
ATOM 706 O O . ARG A 1 92 ? 5.691 11.834 -10.253 1.00 98.50 92 ARG A O 1
ATOM 713 N N . MET A 1 93 ? 4.681 10.907 -8.481 1.00 98.69 93 MET A N 1
ATOM 714 C CA . MET A 1 93 ? 4.894 9.520 -8.912 1.00 98.69 93 MET A CA 1
ATOM 715 C C . MET A 1 93 ? 3.962 9.144 -10.070 1.00 98.69 93 MET A C 1
ATOM 717 O O . MET A 1 93 ? 4.393 8.541 -11.054 1.00 98.69 93 MET A O 1
ATOM 721 N N . ALA A 1 94 ? 2.695 9.557 -10.015 1.00 98.56 94 ALA A N 1
ATOM 722 C CA . ALA A 1 94 ? 1.736 9.307 -11.084 1.00 98.56 94 ALA A CA 1
ATOM 723 C C . ALA A 1 94 ? 2.142 9.978 -12.409 1.00 98.56 94 ALA A C 1
ATOM 725 O O . ALA A 1 94 ? 1.944 9.371 -13.467 1.00 98.56 94 ALA A O 1
ATOM 726 N N . GLU A 1 95 ? 2.713 11.188 -12.364 1.00 98.38 95 GLU A N 1
ATOM 727 C CA . GLU A 1 95 ? 3.253 11.914 -13.525 1.00 98.38 95 GLU A CA 1
ATOM 728 C C . GLU A 1 95 ? 4.421 11.160 -14.176 1.00 98.38 95 GLU A C 1
ATOM 730 O O . GLU A 1 95 ? 4.509 11.092 -15.402 1.00 98.38 95 GLU A O 1
ATOM 735 N N . ALA A 1 96 ? 5.267 10.508 -13.372 1.00 98.25 96 ALA A N 1
ATOM 736 C CA . ALA A 1 96 ? 6.366 9.677 -13.861 1.00 98.25 96 ALA A CA 1
ATOM 737 C C . ALA A 1 96 ? 5.917 8.327 -14.457 1.00 98.25 96 ALA A C 1
ATOM 739 O O . ALA A 1 96 ? 6.746 7.589 -14.985 1.00 98.25 96 ALA A O 1
ATOM 740 N N . GLY A 1 97 ? 4.619 8.004 -14.412 1.00 98.06 97 GLY A N 1
ATOM 741 C CA . GLY A 1 97 ? 4.052 6.820 -15.062 1.00 98.06 97 GLY A CA 1
ATOM 742 C C . GLY A 1 97 ? 3.984 5.569 -14.185 1.00 98.06 97 GLY A C 1
ATOM 743 O O . GLY A 1 97 ? 3.830 4.474 -14.723 1.00 98.06 97 GLY A O 1
ATOM 744 N N . TYR A 1 98 ? 4.082 5.715 -12.861 1.00 98.75 98 TYR A N 1
ATOM 745 C CA . TYR A 1 98 ? 3.870 4.609 -11.926 1.00 98.75 98 TYR A CA 1
ATOM 746 C C . TYR A 1 98 ? 2.441 4.053 -12.030 1.00 98.75 98 TYR A C 1
ATOM 748 O O . TYR A 1 98 ? 1.503 4.771 -12.386 1.00 98.75 98 TYR A O 1
ATOM 756 N N . THR A 1 99 ? 2.301 2.751 -11.769 1.00 98.31 99 THR A N 1
ATOM 757 C CA . THR A 1 99 ? 1.049 1.985 -11.971 1.00 98.31 99 THR A CA 1
ATOM 758 C C . THR A 1 99 ? 0.596 1.242 -10.721 1.00 98.31 99 THR A C 1
ATOM 760 O O . THR A 1 99 ? -0.523 0.748 -10.684 1.00 98.31 99 THR A O 1
ATOM 763 N N . PHE A 1 100 ? 1.437 1.193 -9.698 1.00 98.75 100 PHE A N 1
ATOM 764 C CA . PHE A 1 100 ? 1.172 0.595 -8.404 1.00 98.75 100 PHE A CA 1
ATOM 765 C C . PHE A 1 100 ? 1.511 1.656 -7.351 1.00 98.75 100 PHE A C 1
ATOM 767 O O . PHE A 1 100 ? 2.532 2.335 -7.473 1.00 98.75 100 PHE A O 1
ATOM 774 N N . PHE A 1 101 ? 0.625 1.857 -6.378 1.00 98.75 101 PHE A N 1
ATOM 775 C CA . PHE A 1 101 ? 0.762 2.867 -5.333 1.00 98.75 101 PHE A CA 1
ATOM 776 C C . PHE A 1 101 ? 0.656 2.210 -3.957 1.00 98.75 101 PHE A C 1
ATOM 778 O O . PHE A 1 101 ? -0.425 1.771 -3.557 1.00 98.75 101 PHE A O 1
ATOM 785 N N . THR A 1 102 ? 1.763 2.181 -3.224 1.00 98.56 102 THR A N 1
ATOM 786 C CA . THR A 1 102 ? 1.807 1.662 -1.856 1.00 98.56 102 THR A CA 1
ATOM 787 C C . THR A 1 102 ? 1.557 2.808 -0.887 1.00 98.56 102 THR A C 1
ATOM 789 O O . THR A 1 102 ? 2.371 3.718 -0.745 1.00 98.56 102 THR A O 1
ATOM 792 N N . ILE A 1 103 ? 0.383 2.809 -0.261 1.00 98.44 103 ILE A N 1
ATOM 793 C CA . ILE A 1 103 ? -0.035 3.827 0.702 1.00 98.44 103 ILE A CA 1
ATOM 794 C C . ILE A 1 103 ? 0.509 3.454 2.074 1.00 98.44 103 ILE A C 1
ATOM 796 O O . ILE A 1 103 ? 0.217 2.376 2.589 1.00 98.44 103 ILE A O 1
ATOM 800 N N . ASP A 1 104 ? 1.208 4.393 2.692 1.00 96.44 104 ASP A N 1
ATOM 801 C CA . ASP A 1 104 ? 1.702 4.295 4.056 1.00 96.44 104 ASP A CA 1
ATOM 802 C C . ASP A 1 104 ? 0.938 5.295 4.948 1.00 96.44 104 ASP A C 1
ATOM 804 O O . ASP A 1 104 ? 1.134 6.508 4.848 1.00 96.44 104 ASP A O 1
ATOM 808 N N . PRO A 1 105 ? 0.012 4.827 5.802 1.00 94.88 105 PRO A N 1
ATOM 809 C CA . PRO A 1 105 ? -0.721 5.661 6.736 1.00 94.88 105 PRO A CA 1
ATOM 810 C C . PRO A 1 105 ? -0.111 5.621 8.149 1.00 94.88 105 PRO A C 1
ATOM 812 O O . PRO A 1 105 ? -0.814 5.973 9.097 1.00 94.88 105 PRO A O 1
ATOM 815 N N . SER A 1 106 ? 1.129 5.143 8.323 1.00 92.25 106 SER A N 1
ATOM 816 C CA . SER A 1 106 ? 1.748 4.883 9.637 1.00 92.25 106 SER A CA 1
ATOM 817 C C . SER A 1 106 ? 1.701 6.086 10.583 1.00 92.25 106 SER A C 1
ATOM 819 O O . SER A 1 106 ? 1.356 5.917 11.752 1.00 92.25 106 SER A O 1
ATOM 821 N N . ASP A 1 107 ? 1.898 7.305 10.072 1.00 92.56 107 ASP A N 1
ATOM 822 C CA . ASP A 1 107 ? 1.782 8.566 10.828 1.00 92.56 107 ASP A CA 1
ATOM 823 C C . ASP A 1 107 ? 0.405 8.776 11.495 1.00 92.56 107 ASP A C 1
ATOM 825 O O . ASP A 1 107 ? 0.268 9.557 12.441 1.00 92.56 107 ASP A O 1
ATOM 829 N N . TYR A 1 108 ? -0.629 8.087 11.010 1.00 93.62 108 TYR A N 1
ATOM 830 C CA . TYR A 1 108 ? -2.007 8.170 11.493 1.00 93.62 108 TYR A CA 1
ATOM 831 C C . TYR A 1 108 ? -2.444 6.934 12.292 1.00 93.62 108 TYR A C 1
ATOM 833 O O . TYR A 1 108 ? -3.591 6.882 12.750 1.00 93.62 108 TYR A O 1
ATOM 841 N N . VAL A 1 109 ? -1.563 5.945 12.467 1.00 93.25 109 VAL A N 1
ATOM 842 C CA . VAL A 1 109 ? -1.812 4.791 13.335 1.00 93.25 109 VAL A CA 1
ATOM 843 C C . VAL A 1 109 ? -1.558 5.198 14.785 1.00 93.25 109 VAL A C 1
ATOM 845 O O . VAL A 1 109 ? -0.467 5.626 15.158 1.00 93.25 109 VAL A O 1
ATOM 848 N N . ASN A 1 110 ? -2.565 5.053 15.647 1.00 91.56 110 ASN A N 1
ATOM 849 C CA . ASN A 1 110 ? -2.415 5.384 17.062 1.00 91.56 110 ASN A CA 1
ATOM 850 C C . ASN A 1 110 ? -1.802 4.214 17.849 1.00 91.56 110 ASN A C 1
ATOM 852 O O . ASN A 1 110 ? -2.518 3.431 18.481 1.00 91.56 110 ASN A O 1
ATOM 856 N N . ASN A 1 111 ? -0.470 4.139 17.870 1.00 87.94 111 ASN A N 1
ATOM 857 C CA . ASN A 1 111 ? 0.284 3.091 18.575 1.00 87.94 111 ASN A CA 1
ATOM 858 C C . ASN A 1 111 ? 0.057 3.085 20.101 1.00 87.94 111 ASN A C 1
ATOM 860 O O . ASN A 1 111 ? 0.194 2.051 20.750 1.00 87.94 111 ASN A O 1
ATOM 864 N N . SER A 1 112 ? -0.343 4.216 20.698 1.00 89.00 112 SER A N 1
ATOM 865 C CA . SER A 1 112 ? -0.597 4.294 22.148 1.00 89.00 112 SER A CA 1
ATOM 866 C C . SER A 1 112 ? -1.868 3.554 22.591 1.00 89.00 112 SER A C 1
ATOM 868 O O . SER A 1 112 ? -2.040 3.258 23.778 1.00 89.00 112 SER A O 1
ATOM 870 N N . THR A 1 113 ? -2.742 3.207 21.642 1.00 88.56 113 THR A N 1
ATOM 871 C CA . THR A 1 113 ? -4.035 2.553 21.896 1.00 88.56 113 THR A CA 1
ATOM 872 C C . THR A 1 113 ? -3.885 1.209 22.608 1.00 88.56 113 THR A C 1
ATOM 874 O O . THR A 1 113 ? -4.696 0.868 23.469 1.00 88.56 113 THR A O 1
ATOM 877 N N . ASP A 1 114 ? -2.814 0.467 22.319 1.00 86.50 114 ASP A N 1
ATOM 878 C CA . ASP A 1 114 ? -2.593 -0.859 22.902 1.00 86.50 114 ASP A CA 1
ATOM 879 C C . ASP A 1 114 ? -2.390 -0.798 24.422 1.00 86.50 114 ASP A C 1
ATOM 881 O O . ASP A 1 114 ? -2.851 -1.688 25.145 1.00 86.50 114 ASP A O 1
ATOM 885 N N . LEU A 1 115 ? -1.783 0.294 24.900 1.00 89.06 115 LEU A N 1
ATOM 886 C CA . LEU A 1 115 ? -1.527 0.587 26.312 1.00 89.06 115 LEU A CA 1
ATOM 887 C C . LEU A 1 115 ? -2.645 1.406 26.972 1.00 89.06 115 LEU A C 1
ATOM 889 O O . LEU A 1 115 ? -2.595 1.650 28.176 1.00 89.06 115 LEU A O 1
ATOM 893 N N . THR A 1 116 ? -3.634 1.860 26.200 1.00 92.75 116 THR A N 1
ATOM 894 C CA . THR A 1 116 ? -4.710 2.709 26.712 1.00 92.75 116 THR A CA 1
ATOM 895 C C . THR A 1 116 ? -5.768 1.867 27.424 1.00 92.75 116 THR A C 1
ATOM 897 O O . THR A 1 116 ? -6.208 0.828 26.924 1.00 92.75 116 THR A O 1
ATOM 900 N N . GLU A 1 117 ? -6.188 2.335 28.599 1.00 95.38 117 GLU A N 1
ATOM 901 C CA . GLU A 1 117 ? -7.252 1.713 29.387 1.00 95.38 117 GLU A CA 1
ATOM 902 C C . GLU A 1 117 ? -8.597 1.773 28.661 1.00 95.38 117 GLU A C 1
ATOM 904 O O . GLU A 1 117 ? -8.965 2.778 28.048 1.00 95.38 117 GLU A O 1
ATOM 909 N N . ILE A 1 118 ? -9.376 0.701 28.784 1.00 94.62 118 ILE A N 1
ATOM 910 C CA . ILE A 1 118 ? -10.643 0.551 28.064 1.00 94.62 118 ILE A CA 1
ATOM 911 C C . ILE A 1 118 ? -11.646 1.669 28.381 1.00 94.62 118 ILE A C 1
ATOM 913 O O . ILE A 1 118 ? -12.295 2.198 27.481 1.00 94.62 118 ILE A O 1
ATOM 917 N N . GLU A 1 119 ? -11.736 2.086 29.644 1.00 96.44 119 GLU A N 1
ATOM 918 C CA . GLU A 1 119 ? -12.657 3.144 30.074 1.00 96.44 119 GLU A CA 1
ATOM 919 C C . GLU A 1 119 ? -12.325 4.500 29.436 1.00 96.44 119 GLU A C 1
ATOM 921 O O . GLU A 1 119 ? -13.222 5.293 29.144 1.00 96.44 119 GLU A O 1
ATOM 926 N N . GLU A 1 120 ? -11.047 4.753 29.147 1.00 95.88 120 GLU A N 1
ATOM 927 C CA . GLU A 1 120 ? -10.614 5.961 28.447 1.00 95.88 120 GLU A CA 1
ATOM 928 C C . GLU A 1 120 ? -11.019 5.932 26.967 1.00 95.88 120 GLU A C 1
ATOM 930 O O . GLU A 1 120 ? -11.526 6.928 26.440 1.00 95.88 120 GLU A O 1
ATOM 935 N N . LEU A 1 121 ? -10.881 4.776 26.309 1.00 95.25 121 LEU A N 1
ATOM 936 C CA . LEU A 1 121 ? -11.340 4.591 24.930 1.00 95.25 121 LEU A CA 1
ATOM 937 C C . LEU A 1 121 ? -12.860 4.749 24.828 1.00 95.25 121 LEU A C 1
ATOM 939 O O . LEU A 1 121 ? -13.347 5.458 23.954 1.00 95.25 121 LEU A O 1
ATOM 943 N N . LYS A 1 122 ? -13.628 4.183 25.767 1.00 95.56 122 LYS A N 1
ATOM 944 C CA . LYS A 1 122 ? -15.090 4.372 25.826 1.00 95.56 122 LYS A CA 1
ATOM 945 C C . LYS A 1 122 ? -15.472 5.840 25.988 1.00 95.56 122 LYS A C 1
ATOM 947 O O . LYS A 1 122 ? -16.383 6.334 25.320 1.00 95.56 122 LYS A O 1
ATOM 952 N N . ARG A 1 123 ? -14.775 6.551 26.879 1.00 96.00 123 ARG A N 1
ATOM 953 C CA . ARG A 1 123 ? -15.027 7.968 27.169 1.00 96.00 123 ARG A CA 1
ATOM 954 C C . ARG A 1 123 ? -14.765 8.853 25.954 1.00 96.00 123 ARG A C 1
ATOM 956 O O . ARG A 1 123 ? -15.522 9.794 25.714 1.00 96.00 123 ARG A O 1
ATOM 963 N N . THR A 1 124 ? -13.705 8.565 25.204 1.00 93.81 124 THR A N 1
ATOM 964 C CA . THR A 1 124 ? -13.289 9.361 24.041 1.00 93.81 124 THR A CA 1
ATOM 965 C C . THR A 1 124 ? -13.956 8.919 22.735 1.00 93.81 124 THR A C 1
ATOM 967 O O . THR A 1 124 ? -14.046 9.729 21.811 1.00 93.81 124 THR A O 1
ATOM 970 N N . TYR A 1 125 ? -14.543 7.715 22.688 1.00 93.38 125 TYR A N 1
ATOM 971 C CA . TYR A 1 125 ? -15.118 7.112 21.482 1.00 93.38 125 TYR A CA 1
ATOM 972 C C . TYR A 1 125 ? -16.101 8.014 20.732 1.00 93.38 125 TYR A C 1
ATOM 974 O O . TYR A 1 125 ? -16.004 8.139 19.520 1.00 93.38 125 TYR A O 1
ATOM 982 N N . LYS A 1 126 ? -17.033 8.693 21.414 1.00 89.81 126 LYS A N 1
ATOM 983 C CA . LYS A 1 126 ? -18.014 9.555 20.719 1.00 89.81 126 LYS A CA 1
ATOM 984 C C . LYS A 1 126 ? -17.357 10.703 19.952 1.00 89.81 126 LYS A C 1
ATOM 986 O O . LYS A 1 126 ? -17.817 11.053 18.867 1.00 89.81 126 LYS A O 1
ATOM 991 N N . VAL A 1 127 ? -16.307 11.292 20.526 1.00 89.62 127 VAL A N 1
ATOM 992 C CA . VAL A 1 127 ? -15.539 12.369 19.888 1.00 89.62 127 VAL A CA 1
ATOM 993 C C . VAL A 1 127 ? -14.689 11.785 18.768 1.00 89.62 127 VAL A C 1
ATOM 995 O O . VAL A 1 127 ? -14.783 12.261 17.642 1.00 89.62 127 VAL A O 1
ATOM 998 N N . PHE A 1 128 ? -13.963 10.697 19.048 1.00 90.38 128 PHE A N 1
ATOM 999 C CA . PHE A 1 128 ? -13.170 9.982 18.050 1.00 90.38 128 PHE A CA 1
ATOM 1000 C C . PHE A 1 128 ? -14.012 9.614 16.828 1.00 90.38 128 PHE A C 1
ATOM 1002 O O . PHE A 1 128 ? -13.668 9.984 15.711 1.00 90.38 128 PHE A O 1
ATOM 1009 N N . ASN A 1 129 ? -15.145 8.941 17.041 1.00 85.25 129 ASN A N 1
ATOM 1010 C CA . ASN A 1 129 ? -16.038 8.509 15.979 1.00 85.25 129 ASN A CA 1
ATOM 1011 C C . ASN A 1 129 ? -16.514 9.719 15.171 1.00 85.25 129 ASN A C 1
ATOM 1013 O O . ASN A 1 129 ? -16.472 9.670 13.953 1.00 85.25 129 ASN A O 1
ATOM 1017 N N . SER A 1 130 ? -16.881 10.833 15.821 1.00 85.94 130 SER A N 1
ATOM 1018 C CA . SER A 1 130 ? -17.252 12.085 15.141 1.00 85.94 130 SER A CA 1
ATOM 1019 C C . SER A 1 130 ? -16.141 12.638 14.239 1.00 85.94 130 SER A C 1
ATOM 1021 O O . SER A 1 130 ? -16.408 12.990 13.090 1.00 85.94 130 SER A O 1
ATOM 1023 N N . ASP A 1 131 ? -14.909 12.704 14.737 1.00 84.94 131 ASP A N 1
ATOM 1024 C CA . ASP A 1 131 ? -13.760 13.233 13.990 1.00 84.94 131 ASP A CA 1
ATOM 1025 C C . ASP A 1 131 ? -13.299 12.274 12.886 1.00 84.94 131 ASP A C 1
ATOM 1027 O O . ASP A 1 131 ? -12.728 12.688 11.868 1.00 84.94 131 ASP A O 1
ATOM 1031 N N . ASN A 1 132 ? -13.567 10.983 13.071 1.00 81.12 132 ASN A N 1
ATOM 1032 C CA . ASN A 1 132 ? -13.177 9.914 12.174 1.00 81.12 132 ASN A CA 1
ATOM 1033 C C . ASN A 1 132 ? -14.263 9.510 11.163 1.00 81.12 132 ASN A C 1
ATOM 1035 O O . ASN A 1 132 ? -13.968 8.731 10.263 1.00 81.12 132 ASN A O 1
ATOM 1039 N N . LYS A 1 133 ? -15.487 10.056 11.249 1.00 71.94 133 LYS A N 1
ATOM 1040 C CA . LYS A 1 133 ? -16.618 9.619 10.411 1.00 71.94 133 LYS A CA 1
ATOM 1041 C C . LYS A 1 133 ? -16.282 9.593 8.922 1.00 71.94 133 LYS A C 1
ATOM 1043 O O . LYS A 1 133 ? -16.052 10.631 8.300 1.00 71.94 133 LYS A O 1
ATOM 1048 N N . PHE A 1 134 ? -16.371 8.395 8.353 1.00 63.97 134 PHE A N 1
ATOM 1049 C CA . PHE A 1 134 ? -16.430 8.161 6.911 1.00 63.97 134 PHE A CA 1
ATOM 1050 C C . PHE A 1 134 ? -17.858 8.243 6.381 1.00 63.97 134 PHE A C 1
ATOM 1052 O O . PHE A 1 134 ? -18.085 8.754 5.286 1.00 63.97 134 PHE A O 1
ATOM 1059 N N . GLU A 1 135 ? -18.802 7.737 7.175 1.00 64.31 135 GLU A N 1
ATOM 1060 C CA . GLU A 1 135 ? -20.231 7.644 6.893 1.00 64.31 135 GLU A CA 1
ATOM 1061 C C . GLU A 1 135 ? -21.034 7.976 8.160 1.00 64.31 135 GLU A C 1
ATOM 1063 O O . GLU A 1 135 ? -20.479 8.213 9.235 1.00 64.31 135 GLU A O 1
ATOM 1068 N N . SER A 1 136 ? -22.363 8.009 8.055 1.00 64.81 136 SER A N 1
ATOM 1069 C CA . SER A 1 136 ? -23.244 8.295 9.193 1.00 64.81 136 SER A CA 1
ATOM 1070 C C . SER A 1 136 ? -23.290 7.191 10.259 1.00 64.81 136 SER A C 1
ATOM 1072 O O . SER A 1 136 ? -23.847 7.436 11.329 1.00 64.81 136 SER A O 1
ATOM 1074 N N . THR A 1 137 ? -22.742 6.008 9.976 1.00 76.75 137 THR A N 1
ATOM 1075 C CA . THR A 1 137 ? -22.842 4.806 10.818 1.00 76.75 137 THR A CA 1
ATOM 1076 C C . THR A 1 137 ? -21.870 4.843 11.998 1.00 76.75 137 THR A C 1
ATOM 1078 O O . THR A 1 137 ? -20.741 5.315 11.870 1.00 76.75 137 THR A O 1
ATOM 1081 N N . ASP A 1 138 ? -22.306 4.346 13.156 1.00 88.69 138 ASP A N 1
ATOM 1082 C CA . ASP A 1 138 ? -21.438 4.133 14.312 1.00 88.69 138 ASP A CA 1
ATOM 1083 C C . ASP A 1 138 ? -20.648 2.823 14.142 1.00 88.69 138 ASP A C 1
ATOM 1085 O O . ASP A 1 138 ? -21.241 1.757 13.993 1.00 88.69 138 ASP A O 1
ATOM 1089 N N . LEU A 1 139 ? -19.311 2.904 14.125 1.00 89.81 139 LEU A N 1
ATOM 1090 C CA . LEU A 1 139 ? -18.443 1.750 13.852 1.00 89.81 139 LEU A CA 1
ATOM 1091 C C . LEU A 1 139 ? -18.582 0.654 14.914 1.00 89.81 139 LEU A C 1
ATOM 1093 O O . LEU A 1 139 ? -18.586 -0.529 14.592 1.00 89.81 139 LEU A O 1
ATOM 1097 N N . PHE A 1 140 ? -18.720 1.032 16.181 1.00 93.00 140 PHE A N 1
ATOM 1098 C CA . PHE A 1 140 ? -18.903 0.082 17.266 1.00 93.00 140 PHE A CA 1
ATOM 1099 C C . PHE A 1 140 ? -20.226 -0.668 17.115 1.00 93.00 140 PHE A C 1
ATOM 1101 O O . PHE A 1 140 ? -20.226 -1.894 17.148 1.00 93.00 140 PHE A O 1
ATOM 1108 N N . GLU A 1 141 ? -21.335 0.044 16.882 1.00 92.56 141 GLU A N 1
ATOM 1109 C CA . GLU A 1 141 ? -22.642 -0.592 16.642 1.00 92.56 141 GLU A CA 1
ATOM 1110 C C . GLU A 1 141 ? -22.640 -1.482 15.395 1.00 92.56 141 GLU A C 1
ATOM 1112 O O . GLU A 1 141 ? -23.349 -2.482 15.350 1.00 92.56 141 GLU A O 1
ATOM 1117 N N . GLN A 1 142 ? -21.844 -1.127 14.389 1.00 91.75 142 GLN A N 1
ATOM 1118 C CA . GLN A 1 142 ? -21.742 -1.886 13.150 1.00 91.75 142 GLN A CA 1
ATOM 1119 C C . GLN A 1 142 ? -20.992 -3.212 13.308 1.00 91.75 142 GLN A C 1
ATOM 1121 O O . GLN A 1 142 ? -21.313 -4.170 12.610 1.00 91.75 142 GLN A O 1
ATOM 1126 N N . TYR A 1 143 ? -19.966 -3.257 14.159 1.00 94.62 143 TYR A N 1
ATOM 1127 C CA . TYR A 1 143 ? -19.073 -4.411 14.252 1.00 94.62 143 TYR A CA 1
ATOM 1128 C C . TYR A 1 143 ? -19.297 -5.262 15.498 1.00 94.62 143 TYR A C 1
ATOM 1130 O O . TYR A 1 143 ? -19.043 -6.463 15.453 1.00 94.62 143 TYR A O 1
ATOM 1138 N N . PHE A 1 144 ? -19.745 -4.683 16.612 1.00 97.06 144 PHE A N 1
ATOM 1139 C CA . PHE A 1 144 ? -19.839 -5.411 17.872 1.00 97.06 144 PHE A CA 1
ATOM 1140 C C . PHE A 1 144 ? -20.879 -6.537 17.808 1.00 97.06 144 PHE A C 1
ATOM 1142 O O . PHE A 1 144 ? -22.033 -6.317 17.456 1.00 97.06 144 PHE A O 1
ATOM 1149 N N . GLY A 1 145 ? -20.475 -7.748 18.190 1.00 96.50 145 GLY A N 1
ATOM 1150 C CA . GLY A 1 145 ? -21.309 -8.950 18.114 1.00 96.50 145 GLY A CA 1
ATOM 1151 C C . GLY A 1 145 ? -21.283 -9.663 16.757 1.00 96.50 145 GLY A C 1
ATOM 1152 O O . GLY A 1 145 ? -21.726 -10.810 16.665 1.00 96.50 145 GLY A O 1
ATOM 1153 N N . GLU A 1 146 ? -20.737 -9.034 15.713 1.00 96.94 146 GLU A N 1
ATOM 1154 C CA . GLU A 1 146 ? -20.658 -9.640 14.386 1.00 96.94 146 GLU A CA 1
ATOM 1155 C C . GLU A 1 146 ? -19.612 -10.757 14.343 1.00 96.94 146 GLU A C 1
ATOM 1157 O O . GLU A 1 146 ? -18.557 -10.696 14.985 1.00 96.94 146 GLU A O 1
ATOM 1162 N N . THR A 1 147 ? -19.914 -11.794 13.560 1.00 96.56 147 THR A N 1
ATOM 1163 C CA . THR A 1 147 ? -19.054 -12.964 13.354 1.00 96.56 147 THR A CA 1
ATOM 1164 C C . THR A 1 147 ? -18.850 -13.204 11.868 1.00 96.56 147 THR A C 1
ATOM 1166 O O . THR A 1 147 ? -19.806 -13.250 11.096 1.00 96.56 147 THR A O 1
ATOM 1169 N N . TYR A 1 148 ? -17.594 -13.393 11.478 1.00 95.62 148 TYR A N 1
ATOM 1170 C CA . TYR A 1 148 ? -17.169 -13.500 10.093 1.00 95.62 148 TYR A CA 1
ATOM 1171 C C . TYR A 1 148 ? -16.633 -14.901 9.815 1.00 95.62 148 TYR A C 1
ATOM 1173 O O . TYR A 1 148 ? -15.682 -15.364 10.450 1.00 95.62 148 TYR A O 1
ATOM 1181 N N . ASP A 1 149 ? -17.254 -15.565 8.841 1.00 93.31 149 ASP A N 1
ATOM 1182 C CA . ASP A 1 149 ? -16.802 -16.854 8.332 1.00 93.31 149 ASP A CA 1
ATOM 1183 C C . ASP A 1 149 ? -15.658 -16.649 7.331 1.00 93.31 149 ASP A C 1
ATOM 1185 O O . ASP A 1 149 ? -15.812 -15.983 6.303 1.00 93.31 149 ASP A O 1
ATOM 1189 N N . LEU A 1 150 ? -14.498 -17.224 7.649 1.00 89.75 150 LEU A N 1
ATOM 1190 C CA . LEU A 1 150 ? -13.290 -17.172 6.829 1.00 89.75 150 LEU A CA 1
ATOM 1191 C C . LEU A 1 150 ? -13.070 -18.475 6.039 1.00 89.75 150 LEU A C 1
ATOM 1193 O O . LEU A 1 150 ? -11.966 -18.749 5.564 1.00 89.75 150 LEU A O 1
ATOM 1197 N N . ASN A 1 151 ? -14.123 -19.268 5.839 1.00 88.62 151 ASN A N 1
ATOM 1198 C CA . ASN A 1 151 ? -14.122 -20.564 5.165 1.00 88.62 151 ASN A CA 1
ATOM 1199 C C . ASN A 1 151 ? -13.239 -21.606 5.876 1.00 88.62 151 ASN A C 1
ATOM 1201 O O . ASN A 1 151 ? -13.657 -22.247 6.832 1.00 88.62 151 ASN A O 1
ATOM 1205 N N . ASN A 1 152 ? -12.007 -21.807 5.397 1.00 88.75 152 ASN A N 1
ATOM 1206 C CA . ASN A 1 152 ? -11.097 -22.855 5.877 1.00 88.75 152 ASN A CA 1
ATOM 1207 C C . ASN A 1 152 ? -10.328 -22.454 7.149 1.00 88.75 152 ASN A C 1
ATOM 1209 O O . ASN A 1 152 ? -9.385 -23.145 7.537 1.00 88.75 152 ASN A O 1
ATOM 1213 N N . TYR A 1 153 ? -10.692 -21.330 7.763 1.00 87.44 153 TYR A N 1
ATOM 1214 C CA . TYR A 1 153 ? -10.033 -20.764 8.934 1.00 87.44 153 TYR A CA 1
ATOM 1215 C C . TYR A 1 153 ? -11.023 -20.613 10.089 1.00 87.44 153 TYR A C 1
ATOM 1217 O O . TYR A 1 153 ? -12.237 -20.689 9.902 1.00 87.44 153 TYR A O 1
ATOM 1225 N N . GLU A 1 154 ? -10.489 -20.411 11.292 1.00 90.38 154 GLU A N 1
ATOM 1226 C CA . GLU A 1 154 ? -11.302 -20.115 12.468 1.00 90.38 154 GLU A CA 1
ATOM 1227 C C . GLU A 1 154 ? -12.131 -18.842 12.246 1.00 90.38 154 GLU A C 1
ATOM 1229 O O . GLU A 1 154 ? -11.663 -17.875 11.638 1.00 90.38 154 GLU A O 1
ATOM 1234 N N . GLN A 1 155 ? -13.376 -18.867 12.722 1.00 94.56 155 GLN A N 1
ATOM 1235 C CA . GLN A 1 155 ? -14.259 -17.709 12.659 1.00 94.56 155 GLN A CA 1
ATOM 1236 C C . GLN A 1 155 ? -13.711 -16.589 13.539 1.00 94.56 155 GLN A C 1
ATOM 1238 O O . GLN A 1 155 ? -13.210 -16.832 14.637 1.00 94.56 155 GLN A O 1
ATOM 1243 N N . LEU A 1 156 ? -13.847 -15.355 13.067 1.00 96.50 156 LEU A N 1
ATOM 1244 C CA . LEU A 1 156 ? -13.464 -14.173 13.829 1.00 96.50 156 LEU A CA 1
ATOM 1245 C C . LEU A 1 156 ? -14.714 -13.411 14.255 1.00 96.50 156 LEU A C 1
ATOM 1247 O O . LEU A 1 156 ? -15.578 -13.125 13.427 1.00 96.50 156 LEU A O 1
ATOM 1251 N N . SER A 1 157 ? -14.793 -13.058 15.536 1.00 96.88 157 SER A N 1
ATOM 1252 C CA . SER A 1 157 ? -15.936 -12.338 16.097 1.00 96.88 157 SER A CA 1
ATOM 1253 C C . SER A 1 157 ? -15.493 -11.132 16.911 1.00 96.88 157 SER A C 1
ATOM 1255 O O . SER A 1 157 ? -14.616 -11.243 17.771 1.00 96.88 157 SER A O 1
ATOM 1257 N N . PHE A 1 158 ? -16.165 -10.000 16.724 1.00 97.44 158 PHE A N 1
ATOM 1258 C CA . PHE A 1 158 ? -15.964 -8.802 17.544 1.00 97.44 158 PHE A CA 1
ATOM 1259 C C . PHE A 1 158 ? -16.867 -8.836 18.787 1.00 97.44 158 PHE A C 1
ATOM 1261 O O . PHE A 1 158 ? -17.738 -7.992 18.969 1.00 97.44 158 PHE A O 1
ATOM 1268 N N . ASN A 1 159 ? -16.664 -9.834 19.652 1.00 96.25 159 ASN A N 1
ATOM 1269 C CA . ASN A 1 159 ? -17.439 -10.014 20.893 1.00 96.25 159 ASN A CA 1
ATOM 1270 C C . ASN A 1 159 ? -16.773 -9.391 22.132 1.00 96.25 159 ASN A C 1
ATOM 1272 O O . ASN A 1 159 ? -17.362 -9.373 23.212 1.00 96.25 159 ASN A O 1
ATOM 1276 N N . ASP A 1 160 ? -15.542 -8.902 21.984 1.00 96.88 160 ASP A N 1
ATOM 1277 C CA . ASP A 1 160 ? -14.803 -8.195 23.024 1.00 96.88 160 ASP A CA 1
ATOM 1278 C C . ASP A 1 160 ? -14.793 -6.696 22.701 1.00 96.88 160 ASP A C 1
ATOM 1280 O O . ASP A 1 160 ? -14.239 -6.251 21.691 1.00 96.88 160 ASP A O 1
ATOM 1284 N N . GLU A 1 161 ? -15.434 -5.919 23.572 1.00 95.88 161 GLU A N 1
ATOM 1285 C CA . GLU A 1 161 ? -15.569 -4.471 23.430 1.00 95.88 161 GLU A CA 1
ATOM 1286 C C . GLU A 1 161 ? -14.203 -3.775 23.414 1.00 95.88 161 GLU A C 1
ATOM 1288 O O . GLU A 1 161 ? -14.009 -2.819 22.663 1.00 95.88 161 GLU A O 1
ATOM 1293 N N . ALA A 1 162 ? -13.236 -4.2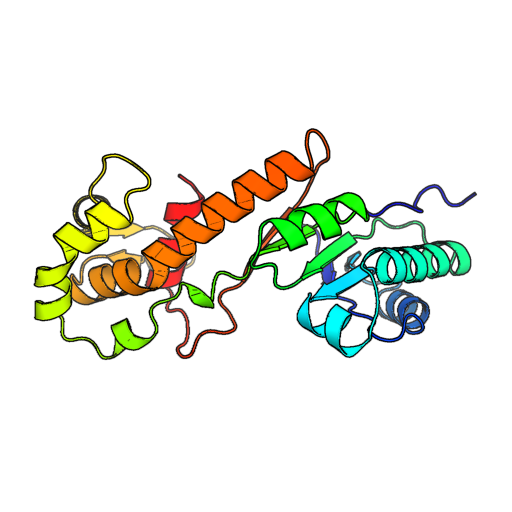66 24.195 1.00 95.56 162 ALA A N 1
ATOM 1294 C CA . ALA A 1 162 ? -11.904 -3.689 24.242 1.00 95.56 162 ALA A CA 1
ATOM 1295 C C . ALA A 1 162 ? -11.116 -3.946 22.973 1.00 95.56 162 ALA A C 1
ATOM 1297 O O . ALA A 1 162 ? -10.462 -3.031 22.476 1.00 95.56 162 ALA A O 1
ATOM 1298 N N . VAL A 1 163 ? -11.217 -5.149 22.415 1.00 95.62 163 VAL A N 1
ATOM 1299 C CA . VAL A 1 163 ? -10.564 -5.465 21.142 1.00 95.62 163 VAL A CA 1
ATOM 1300 C C . VAL A 1 163 ? -11.100 -4.574 20.023 1.00 95.62 163 VAL A C 1
ATOM 1302 O O . VAL A 1 163 ? -10.313 -3.965 19.298 1.00 95.62 163 VAL A O 1
ATOM 1305 N N . LEU A 1 164 ? -12.424 -4.431 19.913 1.00 96.44 164 LEU A N 1
ATOM 1306 C CA . LEU A 1 164 ? -13.028 -3.604 18.869 1.00 96.44 164 LEU A CA 1
ATOM 1307 C C . LEU A 1 164 ? -12.696 -2.115 19.044 1.00 96.44 164 LEU A C 1
ATOM 1309 O O . LEU A 1 164 ? -12.280 -1.462 18.088 1.00 96.44 164 LEU A O 1
ATOM 1313 N N . LEU A 1 165 ? -12.829 -1.570 20.260 1.00 95.94 165 LEU A N 1
ATOM 1314 C CA . LEU A 1 165 ? -12.504 -0.164 20.510 1.00 95.94 165 LEU A CA 1
ATOM 1315 C C . LEU A 1 165 ? -11.030 0.140 20.246 1.00 95.94 165 LEU A C 1
ATOM 1317 O O . LEU A 1 165 ? -10.737 1.213 19.717 1.00 95.94 165 LEU A O 1
ATOM 1321 N N . LYS A 1 166 ? -10.116 -0.784 20.567 1.00 95.75 166 LYS A N 1
ATOM 1322 C CA . LYS A 1 166 ? -8.696 -0.629 20.241 1.00 95.75 166 LYS A CA 1
ATOM 1323 C C . LYS A 1 166 ? -8.464 -0.628 18.733 1.00 95.75 166 LYS A C 1
ATOM 1325 O O . LYS A 1 166 ? -7.825 0.296 18.243 1.00 95.75 166 LYS A O 1
ATOM 1330 N N . ALA A 1 167 ? -9.043 -1.571 17.988 1.00 95.50 167 ALA A N 1
ATOM 1331 C CA . ALA A 1 167 ? -8.920 -1.603 16.529 1.00 95.50 167 ALA A CA 1
ATOM 1332 C C . ALA A 1 167 ? -9.424 -0.299 15.879 1.00 95.50 167 ALA A C 1
ATOM 1334 O O . ALA A 1 167 ? -8.719 0.299 15.063 1.00 95.50 167 ALA A O 1
ATOM 1335 N N . ILE A 1 168 ? -10.596 0.189 16.307 1.00 95.12 168 ILE A N 1
ATOM 1336 C CA . ILE A 1 168 ? -11.179 1.442 15.808 1.00 95.12 168 ILE A CA 1
ATOM 1337 C C . ILE A 1 168 ? -10.266 2.636 16.115 1.00 95.12 168 ILE A C 1
ATOM 1339 O O . ILE A 1 168 ? -9.935 3.397 15.209 1.00 95.12 168 ILE A O 1
ATOM 1343 N N . HIS A 1 169 ? -9.829 2.807 17.367 1.00 94.69 169 HIS A N 1
ATOM 1344 C CA . HIS A 1 169 ? -9.005 3.961 17.751 1.00 94.69 169 HIS A CA 1
ATOM 1345 C C . HIS A 1 169 ? -7.608 3.929 17.130 1.00 94.69 169 HIS A C 1
ATOM 1347 O O . HIS A 1 169 ? -7.052 4.983 16.818 1.00 94.69 169 HIS A O 1
ATOM 1353 N N . LYS A 1 170 ? -7.052 2.731 16.938 1.00 94.94 170 LYS A N 1
ATOM 1354 C CA . LYS A 1 170 ? -5.721 2.532 16.371 1.00 94.94 170 LYS A CA 1
ATOM 1355 C C . LYS A 1 170 ? -5.688 2.823 14.879 1.00 94.94 170 LYS A C 1
ATOM 1357 O O . LYS A 1 170 ? -4.803 3.551 14.440 1.00 94.94 170 LYS A O 1
ATOM 1362 N N . TYR A 1 171 ? -6.658 2.311 14.120 1.00 95.12 171 TYR A N 1
ATOM 1363 C CA . TYR A 1 171 ? -6.629 2.373 12.655 1.00 95.12 171 TYR A CA 1
ATOM 1364 C C . TYR A 1 171 ? -7.622 3.350 12.033 1.00 95.12 171 TYR A C 1
ATOM 1366 O O . TYR A 1 171 ? -7.490 3.650 10.851 1.00 95.12 171 TYR A O 1
ATOM 1374 N N . GLY A 1 172 ? -8.590 3.891 12.775 1.00 93.69 172 GLY A N 1
ATOM 1375 C CA . GLY A 1 172 ? -9.614 4.757 12.190 1.00 93.69 172 GLY A CA 1
ATOM 1376 C C . GLY A 1 172 ? -9.020 5.956 11.444 1.00 93.69 172 GLY A C 1
ATOM 1377 O O . GLY A 1 172 ? -9.388 6.232 10.301 1.00 93.69 172 GLY A O 1
ATOM 1378 N N . PHE A 1 173 ? -8.079 6.698 12.045 1.00 93.50 173 PHE A N 1
ATOM 1379 C CA . PHE A 1 173 ? -7.456 7.844 11.360 1.00 93.50 173 PHE A CA 1
ATOM 1380 C C . PHE A 1 173 ? -6.551 7.413 10.204 1.00 93.50 173 PHE A C 1
ATOM 1382 O O . PHE A 1 173 ? -6.557 8.082 9.170 1.00 93.50 173 PHE A O 1
ATOM 1389 N N . ALA A 1 174 ? -5.863 6.277 10.337 1.00 94.75 174 ALA A N 1
ATOM 1390 C CA . ALA A 1 174 ? -5.083 5.675 9.261 1.00 94.75 174 ALA A CA 1
ATOM 1391 C C . ALA A 1 174 ? -5.955 5.363 8.040 1.00 94.75 174 ALA A C 1
ATOM 1393 O O . ALA A 1 174 ? -5.674 5.851 6.952 1.00 94.75 174 ALA A O 1
ATOM 1394 N N . LEU A 1 175 ? -7.085 4.680 8.231 1.00 94.44 175 LEU A N 1
ATOM 1395 C CA . LEU A 1 175 ? -8.054 4.392 7.172 1.00 94.44 175 LEU A CA 1
ATOM 1396 C C . LEU A 1 175 ? -8.607 5.678 6.532 1.00 94.44 175 LEU A C 1
ATOM 1398 O O . LEU A 1 175 ? -8.855 5.728 5.324 1.00 94.44 175 LEU A O 1
ATOM 1402 N N . LYS A 1 176 ? -8.774 6.747 7.325 1.00 93.31 176 LYS A N 1
ATOM 1403 C CA . LYS A 1 176 ? -9.288 8.039 6.843 1.00 93.31 176 LYS A CA 1
ATOM 1404 C C . LYS A 1 176 ? -8.288 8.680 5.908 1.00 93.31 176 LYS A C 1
ATOM 1406 O O . LYS A 1 176 ? -8.662 9.171 4.842 1.00 93.31 176 LYS A O 1
ATOM 1411 N N . HIS A 1 177 ? -7.021 8.626 6.290 1.00 95.25 177 HIS A N 1
ATOM 1412 C CA . HIS A 1 177 ? -5.931 9.057 5.438 1.00 95.25 177 HIS A CA 1
ATOM 1413 C C . HIS A 1 177 ? -5.801 8.182 4.190 1.00 95.25 177 HIS A C 1
ATOM 1415 O O . HIS A 1 177 ? -5.734 8.719 3.089 1.00 95.25 177 HIS A O 1
ATOM 1421 N N . THR A 1 178 ? -5.898 6.857 4.316 1.00 96.25 178 THR A N 1
ATOM 1422 C CA . THR A 1 178 ? -5.888 5.927 3.176 1.00 96.25 178 THR A CA 1
ATOM 1423 C C . THR A 1 178 ? -6.972 6.259 2.153 1.00 96.25 178 THR A C 1
ATOM 1425 O O . THR A 1 178 ? -6.693 6.282 0.956 1.00 96.25 178 THR A O 1
ATOM 1428 N N . LYS A 1 179 ? -8.192 6.601 2.588 1.00 94.88 179 LYS A N 1
ATOM 1429 C CA . LYS A 1 179 ? -9.263 7.046 1.680 1.00 94.88 179 LYS A CA 1
ATOM 1430 C C . LYS A 1 179 ? -8.921 8.357 0.965 1.00 94.88 179 LYS A C 1
ATOM 1432 O O . LYS A 1 179 ? -9.232 8.514 -0.214 1.00 94.88 179 LYS A O 1
ATOM 1437 N N . ASN A 1 180 ? -8.278 9.303 1.648 1.00 95.75 180 ASN A N 1
ATOM 1438 C CA . ASN A 1 180 ? -7.816 10.538 1.009 1.00 95.75 180 ASN A CA 1
ATOM 1439 C C . ASN A 1 180 ? -6.729 10.250 -0.035 1.00 95.75 180 ASN A C 1
ATOM 1441 O O . ASN A 1 180 ? -6.836 10.731 -1.161 1.00 95.75 180 ASN A O 1
ATOM 1445 N N . MET A 1 181 ? -5.751 9.409 0.309 1.00 98.06 181 MET A N 1
ATOM 1446 C CA . MET A 1 181 ? -4.700 8.943 -0.598 1.00 98.06 181 MET A CA 1
ATOM 1447 C C . MET A 1 181 ? -5.290 8.250 -1.829 1.00 98.06 181 MET A C 1
ATOM 1449 O O . MET A 1 181 ? -4.934 8.602 -2.950 1.00 98.06 181 MET A O 1
ATOM 1453 N N . TYR A 1 182 ? -6.263 7.350 -1.642 1.00 97.50 182 TYR A N 1
ATOM 1454 C CA . TYR A 1 182 ? -7.020 6.718 -2.727 1.00 97.50 182 TYR A CA 1
ATOM 1455 C C . TYR A 1 182 ? -7.634 7.752 -3.677 1.00 97.50 182 TYR A C 1
ATOM 1457 O O . TYR A 1 182 ? -7.464 7.670 -4.893 1.00 97.50 182 TYR A O 1
ATOM 1465 N N . ASN A 1 183 ? -8.321 8.760 -3.131 1.00 97.56 183 ASN A N 1
ATOM 1466 C CA . ASN A 1 183 ? -8.947 9.807 -3.936 1.00 97.56 183 ASN A CA 1
ATOM 1467 C C . ASN A 1 183 ? -7.913 10.628 -4.718 1.00 97.56 183 ASN A C 1
ATOM 1469 O O . ASN A 1 183 ? -8.157 10.973 -5.874 1.00 97.56 183 ASN A O 1
ATOM 1473 N N . TRP A 1 184 ? -6.754 10.919 -4.123 1.00 98.69 184 TRP A N 1
ATOM 1474 C CA . TRP A 1 184 ? -5.660 11.605 -4.813 1.00 98.69 184 TRP A CA 1
ATOM 1475 C C . TRP A 1 184 ? -5.037 10.742 -5.911 1.00 98.69 184 TRP A C 1
ATOM 1477 O O . TRP A 1 184 ? -4.720 11.267 -6.974 1.00 98.69 184 TRP A O 1
ATOM 1487 N N . ILE A 1 185 ? -4.910 9.429 -5.698 1.00 98.69 185 ILE A N 1
ATOM 1488 C CA . ILE A 1 185 ? -4.432 8.489 -6.722 1.00 98.69 185 ILE A CA 1
ATOM 1489 C C . ILE A 1 185 ? -5.424 8.438 -7.888 1.00 98.69 185 ILE A C 1
ATOM 1491 O O . ILE A 1 185 ? -5.001 8.547 -9.038 1.00 98.69 185 ILE A O 1
ATOM 1495 N N . CYS A 1 186 ? -6.732 8.370 -7.615 1.00 98.38 186 CYS A N 1
ATOM 1496 C CA . CYS A 1 186 ? -7.776 8.482 -8.637 1.00 98.38 186 CYS A CA 1
ATOM 1497 C C . CYS A 1 186 ? -7.660 9.794 -9.431 1.00 98.38 186 CYS A C 1
ATOM 1499 O O . CYS A 1 186 ? -7.689 9.779 -10.661 1.00 98.38 186 CYS A O 1
ATOM 1501 N N . GLU A 1 187 ? -7.493 10.928 -8.743 1.00 98.62 187 GLU A N 1
ATOM 1502 C CA . GLU A 1 187 ? -7.331 12.247 -9.371 1.00 98.62 187 GLU A CA 1
ATOM 1503 C C . GLU A 1 187 ? -6.079 12.297 -10.269 1.00 98.62 187 GLU A C 1
ATOM 1505 O O . GLU A 1 187 ? -6.142 12.776 -11.403 1.00 98.62 187 GLU A O 1
ATOM 1510 N N . ALA A 1 188 ? -4.951 11.766 -9.792 1.00 98.56 188 ALA A N 1
ATOM 1511 C CA . ALA A 1 188 ? -3.671 11.786 -10.497 1.00 98.56 188 ALA A CA 1
ATOM 1512 C C . ALA A 1 188 ? -3.590 10.773 -11.659 1.00 98.56 188 ALA A C 1
ATOM 1514 O O . ALA A 1 188 ? -2.907 11.007 -12.665 1.00 98.56 188 ALA A O 1
ATOM 1515 N N . CYS A 1 189 ? -4.280 9.636 -11.547 1.00 98.06 189 CYS A N 1
ATOM 1516 C CA . CYS A 1 189 ? -4.298 8.599 -12.578 1.00 98.06 189 CYS A CA 1
ATOM 1517 C C . CYS A 1 189 ? -5.353 8.851 -13.658 1.00 98.06 189 CYS A C 1
ATOM 1519 O O . CYS A 1 189 ? -5.126 8.452 -14.804 1.00 98.06 189 CYS A O 1
ATOM 1521 N N . GLN A 1 190 ? -6.443 9.557 -13.338 1.00 96.75 190 GLN A N 1
ATOM 1522 C CA . GLN A 1 190 ? -7.594 9.739 -14.228 1.00 96.75 190 GLN A CA 1
ATOM 1523 C C . GLN A 1 190 ? -8.101 8.372 -14.725 1.00 96.75 190 GLN A C 1
ATOM 1525 O O . GLN A 1 190 ? -8.364 7.485 -13.919 1.00 96.75 190 GLN A O 1
ATOM 1530 N N . ASP A 1 191 ? -8.189 8.170 -16.042 1.00 96.44 191 ASP A N 1
ATOM 1531 C CA . ASP A 1 191 ? -8.640 6.914 -16.652 1.00 96.44 191 ASP A CA 1
ATOM 1532 C C . ASP A 1 191 ? -7.542 5.832 -16.723 1.00 96.44 191 ASP A C 1
ATOM 1534 O O . ASP A 1 191 ? -7.780 4.734 -17.237 1.00 96.44 191 ASP A O 1
ATOM 1538 N N . ARG A 1 192 ? -6.312 6.118 -16.265 1.00 96.81 192 ARG A N 1
ATOM 1539 C CA . ARG A 1 192 ? -5.229 5.124 -16.278 1.00 96.81 192 ARG A CA 1
ATOM 1540 C C . ARG A 1 192 ? -5.479 4.064 -15.204 1.00 96.81 192 ARG A C 1
ATOM 1542 O O . ARG A 1 192 ? -5.742 4.427 -14.060 1.00 96.81 192 ARG A O 1
ATOM 1549 N N . PRO A 1 193 ? -5.338 2.767 -15.530 1.00 97.56 193 PRO A N 1
ATOM 1550 C CA . PRO A 1 193 ? -5.439 1.717 -14.530 1.00 97.56 193 PRO A CA 1
ATOM 1551 C C . PRO A 1 193 ? -4.282 1.817 -13.533 1.00 97.56 193 PRO A C 1
ATOM 1553 O O . PRO A 1 193 ? -3.147 2.104 -13.923 1.00 97.56 193 PRO A O 1
ATOM 1556 N N . PHE A 1 194 ? -4.576 1.532 -12.269 1.00 98.44 194 PHE A N 1
ATOM 1557 C CA . PHE A 1 194 ? -3.593 1.487 -11.195 1.00 98.44 194 PHE A CA 1
ATOM 1558 C C . PHE A 1 194 ? -3.926 0.395 -10.173 1.00 98.44 194 PHE A C 1
ATOM 1560 O O . PHE A 1 194 ? -5.048 -0.111 -10.119 1.00 98.44 194 PHE A O 1
ATOM 1567 N N . GLU A 1 195 ? -2.931 0.052 -9.364 1.00 98.06 195 GLU A N 1
ATOM 1568 C CA . GLU A 1 195 ? -3.013 -0.871 -8.235 1.00 98.06 195 GLU A CA 1
ATOM 1569 C C . GLU A 1 195 ? -2.720 -0.134 -6.934 1.00 98.06 195 GLU A C 1
ATOM 1571 O O . GLU A 1 195 ? -2.006 0.871 -6.932 1.00 98.06 195 GLU A O 1
ATOM 1576 N N . ILE A 1 196 ? -3.286 -0.629 -5.836 1.00 97.56 196 ILE A N 1
ATOM 1577 C CA . ILE A 1 196 ? -3.050 -0.086 -4.502 1.00 97.56 196 ILE A CA 1
ATOM 1578 C C . ILE A 1 196 ? -2.618 -1.205 -3.579 1.00 97.56 196 ILE A C 1
ATOM 1580 O O . ILE A 1 196 ? -3.251 -2.262 -3.535 1.00 97.56 196 ILE A O 1
ATOM 1584 N N . GLU A 1 197 ? -1.613 -0.895 -2.778 1.00 97.56 197 GLU A N 1
ATOM 1585 C CA . GLU A 1 197 ? -1.301 -1.598 -1.548 1.00 97.56 197 GLU A CA 1
ATOM 1586 C C . GLU A 1 197 ? -1.519 -0.659 -0.364 1.00 97.56 197 GLU A C 1
ATOM 1588 O O . GLU A 1 197 ? -1.268 0.544 -0.447 1.00 97.56 197 GLU A O 1
ATOM 1593 N N . LEU A 1 198 ? -2.021 -1.209 0.738 1.00 96.50 198 LEU A N 1
ATOM 1594 C CA . LEU A 1 198 ? -2.032 -0.530 2.024 1.00 96.50 198 LEU A CA 1
ATOM 1595 C C . LEU A 1 198 ? -0.958 -1.168 2.899 1.00 96.50 198 LEU A C 1
ATOM 1597 O O . LEU A 1 198 ? -1.123 -2.315 3.316 1.00 96.50 198 LEU A O 1
ATOM 1601 N N . SER A 1 199 ? 0.094 -0.415 3.207 1.00 94.38 199 SER A N 1
ATOM 1602 C CA . SER A 1 199 ? 1.158 -0.881 4.088 1.00 94.38 199 SER A CA 1
ATOM 1603 C C . SER A 1 199 ? 0.853 -0.512 5.533 1.00 94.38 199 SER A C 1
ATOM 1605 O O . SER A 1 199 ? 0.628 0.648 5.856 1.00 94.38 199 SER A O 1
ATOM 1607 N N . VAL A 1 200 ? 0.827 -1.505 6.418 1.00 90.12 200 VAL A N 1
ATOM 1608 C CA . VAL A 1 200 ? 0.719 -1.327 7.881 1.00 90.12 200 VAL A CA 1
ATOM 1609 C C . VAL A 1 200 ? 1.796 -2.148 8.593 1.00 90.12 200 VAL A C 1
ATOM 1611 O O . VAL A 1 200 ? 1.569 -2.721 9.654 1.00 90.12 200 VAL A O 1
ATOM 1614 N N . ASP A 1 201 ? 2.950 -2.278 7.948 1.00 83.25 201 ASP A N 1
ATOM 1615 C CA . ASP A 1 201 ? 4.094 -3.073 8.384 1.00 83.25 201 ASP A CA 1
ATOM 1616 C C . ASP A 1 201 ? 5.060 -2.284 9.285 1.00 83.25 201 ASP A C 1
ATOM 1618 O O . ASP A 1 201 ? 5.665 -2.866 10.183 1.00 83.25 201 ASP A O 1
ATOM 1622 N N . GLU A 1 202 ? 5.161 -0.964 9.102 1.00 74.25 202 GLU A N 1
ATOM 1623 C CA . GLU A 1 202 ? 5.991 -0.063 9.918 1.00 74.25 202 GLU A CA 1
ATOM 1624 C C . GLU A 1 202 ? 5.282 0.424 11.208 1.00 74.25 202 GLU A C 1
ATOM 1626 O O . GLU A 1 202 ? 5.447 1.568 11.633 1.00 74.25 202 GLU A O 1
ATOM 1631 N N . THR A 1 203 ? 4.481 -0.427 11.861 1.00 77.38 203 THR A N 1
ATOM 1632 C CA . THR A 1 203 ? 3.820 -0.103 13.142 1.00 77.38 203 THR A CA 1
ATOM 1633 C C . THR A 1 203 ? 4.591 -0.643 14.350 1.00 77.38 203 THR A C 1
ATOM 1635 O O . THR A 1 203 ? 5.220 -1.699 14.286 1.00 77.38 203 THR A O 1
ATOM 1638 N N . ASP A 1 204 ? 4.511 0.052 15.494 1.00 81.00 204 ASP A N 1
ATOM 1639 C CA . ASP A 1 204 ? 5.227 -0.341 16.727 1.00 81.00 204 ASP A CA 1
ATOM 1640 C C . ASP A 1 204 ? 4.784 -1.713 17.264 1.00 81.00 204 ASP A C 1
ATOM 1642 O O . ASP A 1 204 ? 5.534 -2.404 17.960 1.00 81.00 204 ASP A O 1
ATOM 1646 N N . THR A 1 205 ? 3.547 -2.107 16.961 1.00 83.56 205 THR A N 1
ATOM 1647 C CA . THR A 1 205 ? 2.958 -3.381 17.370 1.00 83.56 205 THR A CA 1
ATOM 1648 C C . THR A 1 205 ? 2.423 -4.144 16.168 1.00 83.56 205 THR A C 1
ATOM 1650 O O . THR A 1 205 ? 2.033 -3.560 15.158 1.00 83.56 205 THR A O 1
ATOM 1653 N N . SER A 1 206 ? 2.416 -5.473 16.270 1.00 89.88 206 SER A N 1
ATOM 1654 C CA . SER A 1 206 ? 1.912 -6.337 15.204 1.00 89.88 206 SER A CA 1
ATOM 1655 C C . SER A 1 206 ? 0.403 -6.190 15.031 1.00 89.88 206 SER A C 1
ATOM 1657 O O . SER A 1 206 ? -0.341 -6.261 16.009 1.00 89.88 206 SER A O 1
ATOM 1659 N N . THR A 1 207 ? -0.039 -6.087 13.780 1.00 93.69 207 THR A N 1
ATOM 1660 C CA . THR A 1 207 ? -1.457 -6.131 13.411 1.00 93.69 207 THR A CA 1
ATOM 1661 C C . THR A 1 207 ? -2.038 -7.517 13.704 1.00 93.69 207 THR A C 1
ATOM 1663 O O . THR A 1 207 ? -1.623 -8.529 13.133 1.00 93.69 207 THR A O 1
ATOM 1666 N N . THR A 1 208 ? -3.004 -7.579 14.612 1.00 94.50 208 THR A N 1
ATOM 1667 C CA . THR A 1 208 ? -3.739 -8.795 14.975 1.00 94.50 208 THR A CA 1
ATOM 1668 C C . THR A 1 208 ? -4.727 -9.209 13.872 1.00 94.50 208 THR A C 1
ATOM 1670 O O . THR A 1 208 ? -5.138 -8.378 13.059 1.00 94.50 208 THR A O 1
ATOM 1673 N N . PRO A 1 209 ? -5.189 -10.476 13.838 1.00 95.06 209 PRO A N 1
ATOM 1674 C CA . PRO A 1 209 ? -6.181 -10.918 12.854 1.00 95.06 209 PRO A CA 1
ATOM 1675 C C . PRO A 1 209 ? -7.494 -10.121 12.870 1.00 95.06 209 PRO A C 1
ATOM 1677 O O . PRO A 1 209 ? -8.054 -9.861 11.809 1.00 95.06 209 PRO A O 1
ATOM 1680 N N . LEU A 1 210 ? -7.977 -9.709 14.049 1.00 96.19 210 LEU A N 1
ATOM 1681 C CA . LEU A 1 210 ? -9.200 -8.904 14.171 1.00 96.19 210 LEU A CA 1
ATOM 1682 C C . LEU A 1 210 ? -8.991 -7.459 13.702 1.00 96.19 210 LEU A C 1
ATOM 1684 O O . LEU A 1 210 ? -9.869 -6.911 13.042 1.00 96.19 210 LEU A O 1
ATOM 1688 N N . GLU A 1 211 ? -7.829 -6.859 13.973 1.00 96.06 211 GLU A N 1
ATOM 1689 C CA . GLU A 1 211 ? -7.472 -5.548 13.411 1.00 96.06 211 GLU A CA 1
ATOM 1690 C C . GLU A 1 211 ? -7.361 -5.615 11.884 1.00 96.06 211 GLU A C 1
ATOM 1692 O O . GLU A 1 211 ? -7.918 -4.768 11.189 1.00 96.06 211 GLU A O 1
ATOM 1697 N N . HIS A 1 212 ? -6.719 -6.655 11.345 1.00 95.75 212 HIS A N 1
ATOM 1698 C CA . HIS A 1 212 ? -6.622 -6.857 9.900 1.00 95.75 212 HIS A CA 1
ATOM 1699 C C . HIS A 1 212 ? -8.004 -7.061 9.260 1.00 95.75 212 HIS A C 1
ATOM 1701 O O . HIS A 1 212 ? -8.297 -6.464 8.224 1.00 95.75 212 HIS A O 1
ATOM 1707 N N . LEU A 1 213 ? -8.885 -7.846 9.891 1.00 95.56 213 LEU A N 1
ATOM 1708 C CA . LEU A 1 213 ? -10.266 -8.008 9.437 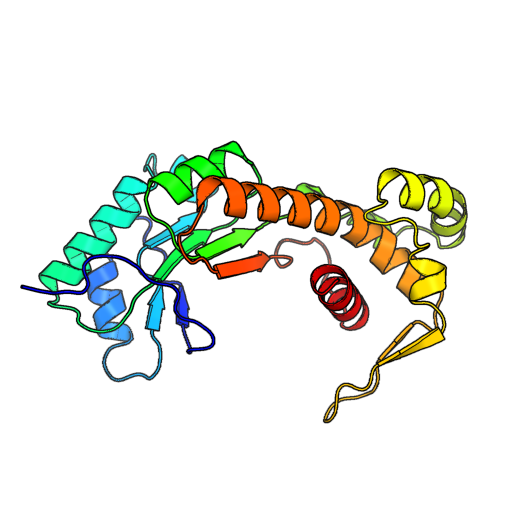1.00 95.56 213 LEU A CA 1
ATOM 1709 C C . LEU A 1 213 ? -11.013 -6.666 9.428 1.00 95.56 213 LEU A C 1
ATOM 1711 O O . LEU A 1 213 ? -11.662 -6.347 8.436 1.00 95.56 213 LEU A O 1
ATOM 1715 N N . PHE A 1 214 ? -10.892 -5.872 10.495 1.00 95.62 214 PHE A N 1
ATOM 1716 C CA . PHE A 1 214 ? -11.497 -4.541 10.580 1.00 95.62 214 PHE A CA 1
ATOM 1717 C C . PHE A 1 214 ? -11.016 -3.623 9.445 1.00 95.62 214 PHE A C 1
ATOM 1719 O O . PHE A 1 214 ? -11.842 -3.051 8.736 1.00 95.62 214 PHE A O 1
ATOM 1726 N N . ILE A 1 215 ? -9.700 -3.553 9.208 1.00 95.44 215 ILE A N 1
ATOM 1727 C CA . ILE A 1 215 ? -9.101 -2.790 8.099 1.00 95.44 215 ILE A CA 1
ATOM 1728 C C . ILE A 1 215 ? -9.688 -3.243 6.755 1.00 95.44 215 ILE A C 1
ATOM 1730 O O . ILE A 1 215 ? -10.168 -2.420 5.979 1.00 95.44 215 ILE A O 1
ATOM 1734 N N . GLY A 1 216 ? -9.694 -4.552 6.484 1.00 94.62 216 GLY A N 1
ATOM 1735 C CA . GLY A 1 216 ? -10.195 -5.098 5.221 1.00 94.62 216 GLY A CA 1
ATOM 1736 C C . GLY A 1 216 ? -11.688 -4.843 4.991 1.00 94.62 216 GLY A C 1
ATOM 1737 O O . GLY A 1 216 ? -12.100 -4.590 3.858 1.00 94.62 216 GLY A O 1
ATOM 1738 N N . LEU A 1 217 ? -12.503 -4.884 6.049 1.00 93.69 217 LEU A N 1
ATOM 1739 C CA . LEU A 1 217 ? -13.933 -4.579 5.975 1.00 93.69 217 LEU A CA 1
ATOM 1740 C C . LEU A 1 217 ? -14.183 -3.094 5.709 1.00 93.69 217 LEU A C 1
ATOM 1742 O O . LEU A 1 217 ? -15.002 -2.775 4.850 1.00 93.69 217 LEU A O 1
ATOM 1746 N N . GLU A 1 218 ? -13.454 -2.199 6.377 1.00 92.56 218 GLU A N 1
ATOM 1747 C CA . GLU A 1 218 ? -13.592 -0.756 6.164 1.00 92.56 218 GLU A CA 1
ATOM 1748 C C . GLU A 1 218 ? -13.158 -0.327 4.760 1.00 92.56 218 GLU A C 1
ATOM 1750 O O . GLU A 1 218 ? -13.836 0.486 4.142 1.00 92.56 218 GLU A O 1
ATOM 1755 N N . LEU A 1 219 ? -12.089 -0.908 4.208 1.00 91.38 219 LEU A N 1
ATOM 1756 C CA . LEU A 1 219 ? -11.643 -0.595 2.843 1.00 91.38 219 LEU A CA 1
ATOM 1757 C C . LEU A 1 219 ? -12.585 -1.122 1.752 1.00 91.38 219 LEU A C 1
ATOM 1759 O O . LEU A 1 219 ? -12.541 -0.645 0.620 1.00 91.38 219 LEU A O 1
ATOM 1763 N N . LYS A 1 220 ? -13.402 -2.134 2.062 1.00 90.06 220 LYS A N 1
ATOM 1764 C CA . LYS A 1 220 ? -14.368 -2.715 1.120 1.00 90.06 220 LYS A CA 1
ATOM 1765 C C . LYS A 1 220 ? -15.641 -1.869 0.979 1.00 90.06 220 LYS A C 1
ATOM 1767 O O . LYS A 1 220 ? -16.351 -2.036 -0.014 1.00 90.06 220 LYS A O 1
ATOM 1772 N N . ARG A 1 221 ? -15.961 -1.055 1.985 1.00 85.62 221 ARG A N 1
ATOM 1773 C CA . ARG A 1 221 ? -17.166 -0.218 2.029 1.00 85.62 221 ARG A CA 1
ATOM 1774 C C . ARG A 1 221 ? -17.030 1.004 1.128 1.00 85.62 221 ARG A C 1
ATOM 1776 O O . ARG A 1 221 ? -18.003 1.252 0.384 1.00 85.62 221 ARG A O 1
#

Sequence (221 aa):
MTQNLKPSVLGLKRSFGFGDRLGLATLGHMDAISGTPYLGIFAQQSIRELNRTNRQPGDVMNAAVDAVEANSWTQPWGADADHLQTREDVFRMAEAGYTFFTIDPSDYVNNSTDLTEIEELKRTYKVFNSDNKFESTDLFEQYFGETYDLNNYEQLSFNDEAVLLKAIHKYGFALKHTKNMYNWICEACQDRPFEIELSVDETDTSTTPLEHLFIGLELKR

Foldseek 3Di:
DQPALAAEDPPPFAEDEQDDLPLPCLLVVCVVCPPHSYAYQQQDDEPVSCVVSVHFSLSSSVSNSVSCVVVSPHDHYFHEHAADQDLVSLLRNLVSRHFEYEYELQVQFDLCLVVDDLVVLVVCQVVLCVVLDPDPDRQCVVAAQDWDDPDVDDIDHNPDSSVSSSLCNRCSRSLSSVVVSVVSNCVNQPPNHHHYHYDPPPHPDDQDPVSVVSSVVSVVD